Protein AF-A0A4S5BVM9-F1 (afdb_monomer_lite)

Structure (mmCIF, N/CA/C/O backbone):
data_AF-A0A4S5BVM9-F1
#
_entry.id   AF-A0A4S5BVM9-F1
#
loop_
_atom_site.group_PDB
_atom_site.id
_atom_site.type_symbol
_atom_site.label_atom_id
_atom_site.label_alt_id
_atom_site.label_comp_id
_atom_site.label_asym_id
_atom_site.label_entity_id
_atom_site.label_seq_id
_atom_site.pdbx_PDB_ins_code
_atom_site.Cartn_x
_atom_site.Cartn_y
_atom_site.Cartn_z
_atom_site.occupancy
_atom_site.B_iso_or_equiv
_atom_site.auth_seq_id
_atom_site.auth_comp_id
_atom_site.auth_asym_id
_atom_site.auth_atom_id
_atom_site.pdbx_PDB_model_num
ATOM 1 N N . MET A 1 1 ? 2.952 -71.679 -43.994 1.00 48.25 1 MET A N 1
ATOM 2 C CA . MET A 1 1 ? 2.937 -70.225 -44.298 1.00 48.25 1 MET A CA 1
ATOM 3 C C . MET A 1 1 ? 1.571 -69.528 -44.163 1.00 48.25 1 MET A C 1
ATOM 5 O O . MET A 1 1 ? 1.541 -68.317 -44.299 1.00 48.25 1 MET A O 1
ATOM 9 N N . GLN A 1 2 ? 0.458 -70.205 -43.828 1.00 51.56 2 GLN A N 1
ATOM 10 C CA . GLN A 1 2 ? -0.860 -69.545 -43.670 1.00 51.56 2 GLN A CA 1
ATOM 11 C C . GLN A 1 2 ? -1.211 -69.101 -42.231 1.00 51.56 2 GLN A C 1
ATOM 13 O O . GLN A 1 2 ? -2.134 -68.312 -42.044 1.00 51.56 2 GLN A O 1
ATOM 18 N N . ALA A 1 3 ? -0.473 -69.549 -41.209 1.00 51.53 3 ALA A N 1
ATOM 19 C CA . ALA A 1 3 ? -0.734 -69.174 -39.813 1.00 51.53 3 ALA A CA 1
ATOM 20 C C . ALA A 1 3 ? -0.214 -67.769 -39.443 1.00 51.53 3 ALA A C 1
ATOM 22 O O . ALA A 1 3 ? -0.792 -67.108 -38.584 1.00 51.53 3 ALA A O 1
ATOM 23 N N . LEU A 1 4 ? 0.827 -67.277 -40.127 1.00 47.50 4 LEU A N 1
ATOM 24 C CA . LEU A 1 4 ? 1.456 -65.991 -39.805 1.00 47.50 4 LEU A CA 1
ATOM 25 C C . LEU A 1 4 ? 0.629 -64.777 -40.277 1.00 47.50 4 LEU A C 1
ATOM 27 O O . LEU A 1 4 ? 0.761 -63.691 -39.723 1.00 47.50 4 LEU A O 1
ATOM 31 N N . LEU A 1 5 ? -0.269 -64.959 -41.255 1.00 46.78 5 LEU A N 1
ATOM 32 C CA . LEU A 1 5 ? -1.078 -63.865 -41.809 1.00 46.78 5 LEU A CA 1
ATOM 33 C C . LEU A 1 5 ? -2.332 -63.540 -40.975 1.00 46.78 5 LEU A C 1
ATOM 35 O O . LEU A 1 5 ? -2.892 -62.456 -41.104 1.00 46.78 5 LEU A O 1
ATOM 39 N N . ARG A 1 6 ? -2.782 -64.449 -40.095 1.00 53.75 6 ARG A N 1
ATOM 40 C CA . ARG A 1 6 ? -3.986 -64.226 -39.266 1.00 53.75 6 ARG A CA 1
ATOM 41 C C . ARG A 1 6 ? -3.724 -63.381 -38.017 1.00 53.75 6 ARG A C 1
ATOM 43 O O . ARG A 1 6 ? -4.668 -62.831 -37.458 1.00 53.75 6 ARG A O 1
ATOM 50 N N . ILE A 1 7 ? -2.466 -63.245 -37.598 1.00 53.47 7 ILE A N 1
ATOM 51 C CA . ILE A 1 7 ? -2.096 -62.473 -36.401 1.00 53.47 7 ILE A CA 1
ATOM 52 C C . ILE A 1 7 ? -2.051 -60.965 -36.705 1.00 53.47 7 ILE A C 1
ATOM 54 O O . ILE A 1 7 ? -2.408 -60.160 -35.849 1.00 53.47 7 ILE A O 1
ATOM 58 N N . PHE A 1 8 ? -1.748 -60.567 -37.946 1.00 48.00 8 PHE A N 1
ATOM 59 C CA . PHE A 1 8 ? -1.664 -59.150 -38.322 1.00 48.00 8 PHE A CA 1
ATOM 60 C C . PHE A 1 8 ? -3.019 -58.435 -38.447 1.00 48.00 8 PHE A C 1
ATOM 62 O O . PHE A 1 8 ? -3.067 -57.209 -38.399 1.00 48.00 8 PHE A O 1
ATOM 69 N N . HIS A 1 9 ? -4.135 -59.166 -38.542 1.00 46.12 9 HIS A N 1
ATOM 70 C CA . HIS A 1 9 ? -5.455 -58.547 -38.708 1.00 46.12 9 HIS A CA 1
ATOM 71 C C . HIS A 1 9 ? -6.170 -58.188 -37.394 1.00 46.12 9 HIS A C 1
ATOM 73 O O . HIS A 1 9 ? -7.198 -57.516 -37.433 1.00 46.12 9 HIS A O 1
ATOM 79 N N . ARG A 1 10 ? -5.648 -58.605 -36.229 1.00 52.47 10 ARG A N 1
ATOM 80 C CA . ARG A 1 10 ? -6.301 -58.384 -34.920 1.00 52.47 10 ARG A CA 1
ATOM 81 C C . ARG A 1 10 ? -5.772 -57.197 -34.111 1.00 52.47 10 ARG A C 1
ATOM 83 O O . ARG A 1 10 ? -6.296 -56.950 -33.031 1.00 52.47 10 ARG A O 1
ATOM 90 N N . ALA A 1 11 ? -4.780 -56.457 -34.602 1.00 50.59 11 ALA A N 1
ATOM 91 C CA . ALA A 1 11 ? -4.063 -55.471 -33.788 1.00 50.59 11 ALA A CA 1
ATOM 92 C C . ALA A 1 11 ? -4.007 -54.058 -34.392 1.00 50.59 11 ALA A C 1
ATOM 94 O O . ALA A 1 11 ? -3.062 -53.319 -34.133 1.00 50.59 11 ALA A O 1
ATOM 95 N N . LEU A 1 12 ? -5.010 -53.652 -35.175 1.00 50.66 12 LEU A N 1
ATOM 96 C CA . LEU A 1 12 ? -5.185 -52.243 -35.534 1.00 50.66 12 LEU A CA 1
ATOM 97 C C . LEU A 1 12 ? -6.311 -51.654 -34.676 1.00 50.66 12 LEU A C 1
ATOM 99 O O . LEU A 1 12 ? -7.480 -51.755 -35.053 1.00 50.66 12 LEU A O 1
ATOM 103 N N . PRO A 1 13 ? -6.003 -51.083 -33.494 1.00 59.97 13 PRO A N 1
ATOM 104 C CA . PRO A 1 13 ? -6.993 -50.330 -32.741 1.00 59.97 13 PRO A CA 1
ATOM 105 C C . PRO A 1 13 ? -7.533 -49.194 -33.615 1.00 59.97 13 PRO A C 1
ATOM 107 O O . PRO A 1 13 ? -6.777 -48.502 -34.295 1.00 59.97 13 PRO A O 1
ATOM 110 N N . ASN A 1 14 ? -8.857 -49.029 -33.595 1.00 56.28 14 ASN A N 1
ATOM 111 C CA . ASN A 1 14 ? -9.607 -48.021 -34.340 1.00 56.28 14 ASN A CA 1
ATOM 112 C C . ASN A 1 14 ? -8.933 -46.638 -34.255 1.00 56.28 14 ASN A C 1
ATOM 114 O O . ASN A 1 14 ? -9.068 -45.926 -33.254 1.00 56.28 14 ASN A O 1
ATOM 118 N N . LEU A 1 15 ? -8.239 -46.248 -35.330 1.00 54.50 15 LEU A N 1
ATOM 119 C CA . LEU A 1 15 ? -7.544 -44.962 -35.491 1.00 54.50 15 LEU A CA 1
ATOM 120 C C . LEU A 1 15 ? -8.474 -43.757 -35.240 1.00 54.50 15 LEU A C 1
ATOM 122 O O . LEU A 1 15 ? -8.011 -42.680 -34.865 1.00 54.50 15 LEU A O 1
ATOM 126 N N . SER A 1 16 ? -9.789 -43.951 -35.378 1.00 59.31 16 SER A N 1
ATOM 127 C CA . SER A 1 16 ? -10.828 -42.970 -35.053 1.00 59.31 16 SER A CA 1
ATOM 128 C C . SER A 1 16 ? -10.875 -42.613 -33.563 1.00 59.31 16 SER A C 1
ATOM 130 O O . SER A 1 16 ? -11.038 -41.447 -33.218 1.00 59.31 16 SER A O 1
ATOM 132 N N . THR A 1 17 ? -10.658 -43.577 -32.665 1.00 59.97 17 THR A N 1
ATOM 133 C CA . THR A 1 17 ? -10.740 -43.350 -31.209 1.00 59.97 17 THR A CA 1
ATOM 134 C C . THR A 1 17 ? -9.508 -42.643 -30.643 1.00 59.97 17 THR A C 1
ATOM 136 O O . THR A 1 17 ? -9.615 -41.891 -29.672 1.00 59.97 17 THR A O 1
ATOM 139 N N . LEU A 1 18 ? -8.343 -42.821 -31.278 1.00 58.09 18 LEU A N 1
ATOM 140 C CA . LEU A 1 18 ? -7.100 -42.161 -30.877 1.00 58.09 18 LEU A CA 1
ATOM 141 C C . LEU A 1 18 ? -7.134 -40.660 -31.207 1.00 58.09 18 LEU A C 1
ATOM 143 O O . LEU A 1 18 ? -6.771 -39.834 -30.370 1.00 58.09 18 LEU A O 1
ATOM 147 N N . ARG A 1 19 ? -7.646 -40.296 -32.393 1.00 73.12 19 ARG A N 1
ATOM 148 C CA . ARG A 1 19 ? -7.764 -38.893 -32.831 1.00 73.12 19 ARG A CA 1
ATOM 149 C C . ARG A 1 19 ? -8.694 -38.076 -31.930 1.00 73.12 19 ARG A C 1
ATOM 151 O O . ARG A 1 19 ? -8.359 -36.946 -31.591 1.00 73.12 19 ARG A O 1
ATOM 158 N N . VAL A 1 20 ? -9.802 -38.665 -31.474 1.00 75.38 20 VAL A N 1
ATOM 159 C CA . VAL A 1 20 ? -10.771 -37.995 -30.585 1.00 75.38 20 VAL A CA 1
ATOM 160 C C . VAL A 1 20 ? -10.174 -37.712 -29.203 1.00 75.38 20 VAL A C 1
ATOM 162 O O . VAL A 1 20 ? -10.357 -36.624 -28.663 1.00 75.38 20 VAL A O 1
ATOM 165 N N . ARG A 1 21 ? -9.402 -38.650 -28.638 1.00 75.88 21 ARG A N 1
ATOM 166 C CA . ARG A 1 21 ? -8.771 -38.468 -27.317 1.00 75.88 21 ARG A CA 1
ATOM 167 C C . ARG A 1 21 ? -7.683 -37.392 -27.325 1.00 75.88 21 ARG A C 1
ATOM 169 O O . ARG A 1 21 ? -7.590 -36.627 -26.369 1.00 75.88 21 ARG A O 1
ATOM 176 N N . TYR A 1 22 ? -6.883 -37.318 -28.389 1.00 78.19 22 TYR A N 1
ATOM 177 C CA . TYR A 1 22 ? -5.871 -36.267 -28.535 1.00 78.19 22 TYR A CA 1
ATOM 178 C C . TYR A 1 22 ? -6.495 -34.901 -28.818 1.00 78.19 22 TYR A C 1
ATOM 180 O O . TYR A 1 22 ? -6.097 -33.932 -28.179 1.00 78.19 22 TYR A O 1
ATOM 188 N N . ALA A 1 23 ? -7.508 -34.829 -29.690 1.00 78.81 23 ALA A N 1
ATOM 189 C CA . ALA A 1 23 ? -8.224 -33.585 -29.969 1.00 78.81 23 ALA A CA 1
ATOM 190 C C . ALA A 1 23 ? -8.887 -33.009 -28.708 1.00 78.81 23 ALA A C 1
ATOM 192 O O . ALA A 1 23 ? -8.766 -31.818 -28.453 1.00 78.81 23 ALA A O 1
ATOM 193 N N . LEU A 1 24 ? -9.505 -33.852 -27.872 1.00 83.06 24 LEU A N 1
ATOM 194 C CA . LEU A 1 24 ? -10.119 -33.414 -26.616 1.00 83.06 24 LEU A CA 1
ATOM 195 C C . LEU A 1 24 ? -9.086 -32.902 -25.597 1.00 83.06 24 LEU A C 1
ATOM 197 O O . LEU A 1 24 ? -9.333 -31.908 -24.922 1.00 83.06 24 LEU A O 1
ATOM 201 N N . ARG A 1 25 ? -7.917 -33.550 -25.493 1.00 83.56 25 ARG A N 1
ATOM 202 C CA . ARG A 1 25 ? -6.830 -33.094 -24.607 1.00 83.56 25 ARG A CA 1
ATOM 203 C C . ARG A 1 25 ? -6.211 -31.779 -25.079 1.00 83.56 25 ARG A C 1
ATOM 205 O O . ARG A 1 25 ? -5.947 -30.918 -24.249 1.00 83.56 25 ARG A O 1
ATOM 212 N N . LEU A 1 26 ? -6.014 -31.615 -26.388 1.00 84.25 26 LEU A N 1
ATOM 213 C CA . LEU A 1 26 ? -5.534 -30.361 -26.979 1.00 84.25 26 LEU A CA 1
ATOM 214 C C . LEU A 1 26 ? -6.559 -29.237 -26.802 1.00 84.25 26 LEU A C 1
ATOM 216 O O . LEU A 1 26 ? -6.182 -28.133 -26.432 1.00 84.25 26 LEU A O 1
ATOM 220 N N . LEU A 1 27 ? -7.848 -29.536 -26.983 1.00 84.62 27 LEU A N 1
ATOM 221 C CA . LEU A 1 27 ? -8.936 -28.593 -26.735 1.00 84.62 27 LEU A CA 1
ATOM 222 C C . LEU A 1 27 ? -8.970 -28.148 -25.265 1.00 84.62 27 LEU A C 1
ATOM 224 O O . LEU A 1 27 ? -9.056 -26.955 -25.008 1.00 84.62 27 LEU A O 1
ATOM 228 N N . LEU A 1 28 ? -8.844 -29.075 -24.308 1.00 82.25 28 LEU A N 1
ATOM 229 C CA . LEU A 1 28 ? -8.778 -28.753 -22.874 1.00 82.25 28 LEU A CA 1
ATOM 230 C C . LEU A 1 28 ? -7.532 -27.933 -22.510 1.00 82.25 28 LEU A C 1
ATOM 232 O O . LEU A 1 28 ? -7.633 -26.998 -21.722 1.00 82.25 28 LEU A O 1
ATOM 236 N N . LEU A 1 29 ? -6.374 -28.243 -23.102 1.00 82.75 29 LEU A N 1
ATOM 237 C CA . LEU A 1 29 ? -5.143 -27.477 -22.888 1.00 82.75 29 LEU A CA 1
ATOM 238 C C . LEU A 1 29 ? -5.285 -26.042 -23.420 1.00 82.75 29 LEU A C 1
ATOM 240 O O . LEU A 1 29 ? -4.924 -25.095 -22.728 1.00 82.75 29 LEU A O 1
ATOM 244 N N . VAL A 1 30 ? -5.850 -25.879 -24.621 1.00 82.81 30 VAL A N 1
ATOM 245 C CA . VAL A 1 30 ? -6.079 -24.564 -25.241 1.00 82.81 30 VAL A CA 1
ATOM 246 C C . VAL A 1 30 ? -7.136 -23.762 -24.481 1.00 82.81 30 VAL A C 1
ATOM 248 O O . VAL A 1 30 ? -6.978 -22.556 -24.308 1.00 82.81 30 VAL A O 1
ATOM 251 N N . LEU A 1 31 ? -8.172 -24.425 -23.962 1.00 80.31 31 LEU A N 1
ATOM 252 C CA . LEU A 1 31 ? -9.226 -23.787 -23.173 1.00 80.31 31 LEU A CA 1
ATOM 253 C C . LEU A 1 31 ? -8.730 -23.284 -21.804 1.00 80.31 31 LEU A C 1
ATOM 255 O O . LEU A 1 31 ? -9.307 -22.343 -21.270 1.00 80.31 31 LEU A O 1
ATOM 259 N N . CYS A 1 32 ? -7.655 -23.859 -21.254 1.00 70.44 32 CYS A N 1
ATOM 260 C CA . CYS A 1 32 ? -7.051 -23.395 -19.998 1.00 70.44 32 CYS A CA 1
ATOM 261 C C . CYS A 1 32 ? -6.057 -22.229 -20.158 1.00 70.44 32 CYS A C 1
ATOM 263 O O . CYS A 1 32 ? -5.711 -21.604 -19.158 1.00 70.44 32 CYS A O 1
ATOM 2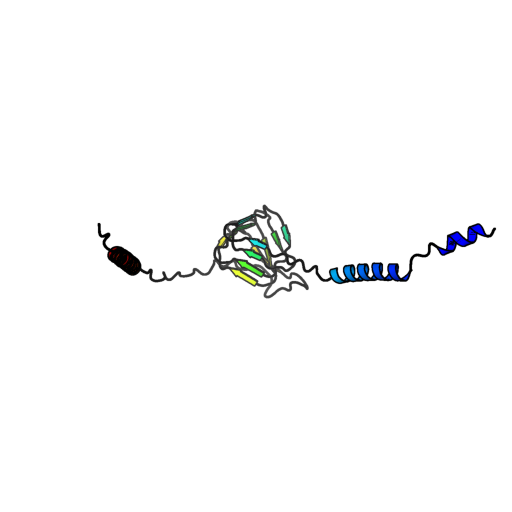65 N N . LEU A 1 33 ? -5.594 -21.906 -21.373 1.00 68.69 33 LEU A N 1
ATOM 266 C CA . LEU A 1 33 ? -4.574 -20.866 -21.586 1.00 68.69 33 LEU A CA 1
ATOM 267 C C . LEU A 1 33 ? -4.999 -19.409 -21.271 1.00 68.69 33 LEU A C 1
ATOM 269 O O . LEU A 1 33 ? -4.106 -18.637 -20.925 1.00 68.69 33 LEU A O 1
ATOM 273 N N . PRO A 1 34 ? -6.277 -18.975 -21.334 1.00 56.44 34 PRO A N 1
ATOM 274 C CA . PRO A 1 34 ? -6.619 -17.569 -21.090 1.00 56.44 34 PRO A CA 1
ATOM 275 C C . PRO A 1 34 ? -6.951 -17.209 -19.626 1.00 56.44 34 PRO A C 1
ATOM 277 O O . PRO A 1 34 ? -7.349 -16.077 -19.369 1.00 56.44 34 PRO A O 1
ATOM 280 N N . LEU A 1 35 ? -6.804 -18.114 -18.649 1.00 52.81 35 LEU A N 1
ATOM 281 C CA . LEU A 1 35 ? -7.240 -17.860 -17.260 1.00 52.81 35 LEU A CA 1
ATOM 282 C C . LEU A 1 35 ? -6.179 -17.230 -16.341 1.00 52.81 35 LEU A C 1
ATOM 284 O O . LEU A 1 35 ? -6.480 -16.923 -15.190 1.00 52.81 35 LEU A O 1
ATOM 288 N N . SER A 1 36 ? -4.960 -16.979 -16.818 1.00 50.41 36 SER A N 1
ATOM 289 C CA . SER A 1 36 ? -3.862 -16.466 -15.981 1.00 50.41 36 SER A CA 1
ATOM 290 C C . SER A 1 36 ? -3.910 -14.950 -15.768 1.00 50.41 36 SER A C 1
ATOM 292 O O . SER A 1 36 ? -2.892 -14.269 -15.859 1.00 50.41 36 SER A O 1
ATOM 294 N N . SER A 1 37 ? -5.086 -14.404 -15.463 1.00 54.16 37 SER A N 1
ATOM 295 C CA . SER A 1 37 ? -5.136 -13.120 -14.768 1.00 54.16 37 SER A CA 1
ATOM 296 C C . SER A 1 37 ? -4.896 -13.424 -13.290 1.00 54.16 37 SER A C 1
ATOM 298 O O . SER A 1 37 ? -5.835 -13.715 -12.553 1.00 54.16 37 SER A O 1
ATOM 300 N N . ALA A 1 38 ? -3.640 -13.439 -12.850 1.00 53.62 38 ALA A N 1
ATOM 301 C CA . ALA A 1 38 ? -3.335 -13.509 -11.426 1.00 53.62 38 ALA A CA 1
ATOM 302 C C . ALA A 1 38 ? -3.614 -12.126 -10.824 1.00 53.62 38 ALA A C 1
ATOM 304 O O . ALA A 1 38 ? -2.798 -11.216 -10.924 1.00 53.62 38 ALA A O 1
ATOM 305 N N . TRP A 1 39 ? -4.808 -11.941 -10.262 1.00 53.19 39 TRP A N 1
ATOM 306 C CA . TRP A 1 39 ? -5.148 -10.723 -9.534 1.00 53.19 39 TRP A CA 1
ATOM 307 C C . TRP A 1 39 ? -4.533 -10.863 -8.141 1.00 53.19 39 TRP A C 1
ATOM 309 O O . TRP A 1 39 ? -5.114 -11.491 -7.259 1.00 53.19 39 TRP A O 1
ATOM 319 N N . ALA A 1 40 ? -3.317 -10.349 -7.963 1.00 59.84 40 ALA A N 1
ATOM 320 C CA . ALA A 1 40 ? -2.692 -10.262 -6.650 1.00 59.84 40 ALA A CA 1
ATOM 321 C C . ALA A 1 40 ? -3.274 -9.049 -5.915 1.00 59.84 40 ALA A C 1
ATOM 323 O O . ALA A 1 40 ? -2.866 -7.913 -6.142 1.00 59.84 40 ALA A O 1
ATOM 324 N N . PHE A 1 41 ? -4.275 -9.295 -5.074 1.00 72.19 41 PHE A N 1
ATOM 325 C CA . PHE A 1 41 ? -4.828 -8.296 -4.168 1.00 72.19 41 PHE A CA 1
ATOM 326 C C . PHE A 1 41 ? -4.284 -8.560 -2.768 1.00 72.19 41 PHE A C 1
ATOM 328 O O . PHE A 1 41 ? -4.535 -9.622 -2.196 1.00 72.19 41 PHE A O 1
ATOM 335 N N . ILE A 1 42 ? -3.525 -7.609 -2.227 1.00 74.12 42 ILE A N 1
ATOM 336 C CA . ILE A 1 42 ? -3.117 -7.638 -0.823 1.00 74.12 42 ILE A CA 1
ATOM 337 C C . ILE A 1 42 ? -4.129 -6.790 -0.058 1.00 74.12 42 ILE A C 1
ATOM 339 O O . ILE A 1 42 ? -4.162 -5.569 -0.203 1.00 74.12 42 ILE A O 1
ATOM 343 N N . SER A 1 43 ? -4.953 -7.464 0.742 1.00 79.19 43 SER A N 1
ATOM 344 C CA . SER A 1 43 ? -5.747 -6.848 1.802 1.00 79.19 43 SER A CA 1
ATOM 345 C C . SER A 1 43 ? -5.275 -7.423 3.126 1.00 79.19 43 SER A C 1
ATOM 347 O O . SER A 1 43 ? -5.170 -8.638 3.295 1.00 79.19 43 SER A O 1
ATOM 349 N N . SER A 1 44 ? -4.937 -6.517 4.035 1.00 75.50 44 SER A N 1
ATOM 350 C CA . SER A 1 44 ? -4.700 -6.792 5.448 1.00 75.50 44 SER A CA 1
ATOM 351 C C . SER A 1 44 ? -6.022 -6.509 6.157 1.00 75.50 44 SER A C 1
ATOM 353 O O . SER A 1 44 ? -6.374 -5.333 6.237 1.00 75.50 44 SER A O 1
ATOM 355 N N . PRO A 1 45 ? -6.793 -7.524 6.603 1.00 78.75 45 PRO A N 1
ATOM 356 C CA . PRO A 1 45 ? -8.050 -7.294 7.307 1.00 78.75 45 PRO A CA 1
ATOM 357 C C . PRO A 1 45 ? -7.840 -6.517 8.615 1.00 78.75 45 PRO A C 1
ATOM 359 O O . PRO A 1 45 ? -6.745 -6.573 9.195 1.00 78.75 45 PRO A O 1
ATOM 362 N N . PRO A 1 46 ? -8.890 -5.874 9.154 1.00 80.50 46 PRO A N 1
ATOM 363 C CA . PRO A 1 46 ? -8.822 -5.215 10.452 1.00 80.50 46 PRO A CA 1
ATOM 364 C C . PRO A 1 46 ? -8.291 -6.153 11.545 1.00 80.50 46 PRO A C 1
ATOM 366 O O . PRO A 1 46 ? -8.760 -7.282 11.699 1.00 80.50 46 PRO A O 1
ATOM 369 N N . GLY A 1 47 ? -7.301 -5.683 12.305 1.00 80.69 47 GLY A N 1
ATOM 370 C CA . GLY A 1 47 ? -6.647 -6.456 13.367 1.00 80.69 47 GLY A CA 1
ATOM 371 C C . GLY A 1 47 ? -5.521 -7.389 12.906 1.00 80.69 47 GLY A C 1
ATOM 372 O O . GLY A 1 47 ? -4.918 -8.050 13.750 1.00 80.69 47 GLY A O 1
ATOM 373 N N . SER A 1 48 ? -5.208 -7.443 11.609 1.00 88.50 48 SER A N 1
ATOM 374 C CA . SER A 1 48 ? -4.012 -8.130 11.106 1.00 88.50 48 SER A CA 1
ATOM 375 C C . SER A 1 48 ? -2.829 -7.171 10.938 1.00 88.50 48 SER A C 1
ATOM 377 O O . SER A 1 48 ? -3.013 -5.958 10.816 1.00 88.50 48 SER A O 1
ATOM 379 N N . SER A 1 49 ? -1.610 -7.715 10.956 1.00 91.00 49 SER A N 1
ATOM 380 C CA . SER A 1 49 ? -0.381 -6.973 10.680 1.00 91.00 49 SER A CA 1
ATOM 381 C C . SER A 1 49 ? 0.436 -7.660 9.588 1.00 91.00 49 SER A C 1
ATOM 383 O O . SER A 1 49 ? 0.569 -8.885 9.565 1.00 91.00 49 SER A O 1
ATOM 385 N N . PHE A 1 50 ? 0.983 -6.859 8.678 1.00 91.62 50 PHE A N 1
ATOM 386 C CA . PHE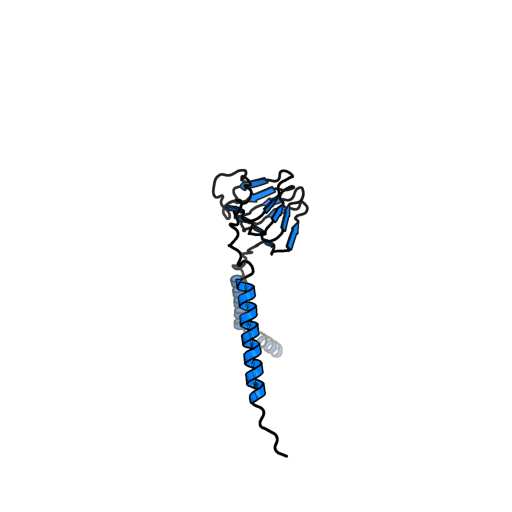 A 1 50 ? 1.910 -7.298 7.642 1.00 91.62 50 PHE A CA 1
ATOM 387 C C . PHE A 1 50 ? 3.168 -6.436 7.712 1.00 91.62 50 PHE A C 1
ATOM 389 O O . PHE A 1 50 ? 3.075 -5.213 7.671 1.00 91.62 50 PHE A O 1
ATOM 396 N N . ASP A 1 51 ? 4.331 -7.068 7.827 1.00 93.19 51 ASP A N 1
ATOM 397 C CA . ASP A 1 51 ? 5.626 -6.393 7.906 1.00 93.19 51 ASP A CA 1
ATOM 398 C C . ASP A 1 51 ? 6.529 -6.921 6.791 1.00 93.19 51 ASP A C 1
ATOM 400 O O . ASP A 1 51 ? 6.713 -8.134 6.655 1.00 93.19 51 ASP A O 1
ATOM 404 N N . LEU A 1 52 ? 7.073 -6.014 5.978 1.00 91.00 52 LEU A N 1
ATOM 405 C CA . LEU A 1 52 ? 8.011 -6.378 4.918 1.00 91.00 52 LEU A CA 1
ATOM 406 C C . LEU A 1 52 ? 9.429 -6.627 5.444 1.00 91.00 52 LEU A C 1
ATOM 408 O O . LEU A 1 52 ? 10.225 -7.211 4.713 1.00 91.00 52 LEU A O 1
ATOM 412 N N . ALA A 1 53 ? 9.769 -6.190 6.661 1.00 90.19 53 ALA A N 1
ATOM 413 C CA . ALA A 1 53 ? 11.081 -6.366 7.291 1.00 90.19 53 ALA A CA 1
ATOM 414 C C . ALA A 1 53 ? 12.275 -5.992 6.380 1.00 90.19 53 ALA A C 1
ATOM 416 O O . ALA A 1 53 ? 13.319 -6.644 6.404 1.00 90.19 53 ALA A O 1
ATOM 417 N N . GLY A 1 54 ? 12.111 -4.961 5.541 1.00 90.62 54 GLY A N 1
ATOM 418 C CA . GLY A 1 54 ? 13.121 -4.532 4.563 1.00 90.62 54 GLY A CA 1
ATOM 419 C C . GLY A 1 54 ? 13.051 -5.216 3.189 1.00 90.62 54 GLY A C 1
ATOM 420 O O . GLY A 1 54 ? 13.895 -4.974 2.331 1.00 90.62 54 GLY A O 1
ATOM 421 N N . GLY A 1 55 ? 12.066 -6.085 2.962 1.00 95.00 55 GLY A N 1
ATOM 422 C CA . GLY A 1 55 ? 11.840 -6.772 1.693 1.00 95.00 55 GLY A CA 1
ATOM 423 C C . GLY A 1 55 ? 11.256 -5.880 0.594 1.00 95.00 55 GLY A C 1
ATOM 424 O O . GLY A 1 55 ? 10.780 -4.770 0.836 1.00 95.00 55 GLY A O 1
ATOM 425 N N . THR A 1 56 ? 11.263 -6.396 -0.637 1.00 95.94 56 THR A N 1
ATOM 426 C CA . THR A 1 56 ? 10.657 -5.739 -1.802 1.00 95.94 56 THR A CA 1
ATOM 427 C C . THR A 1 56 ? 9.474 -6.544 -2.326 1.00 95.94 56 THR A C 1
ATOM 429 O O . THR A 1 56 ? 9.573 -7.762 -2.479 1.00 95.94 56 THR A O 1
ATOM 432 N N . VAL A 1 57 ? 8.371 -5.862 -2.627 1.00 95.81 57 VAL A N 1
ATOM 433 C CA . VAL A 1 57 ? 7.177 -6.445 -3.251 1.00 95.81 57 VAL A CA 1
ATOM 434 C C . VAL A 1 57 ? 6.830 -5.648 -4.502 1.00 95.81 57 VAL A C 1
ATOM 436 O O . VAL A 1 57 ? 6.704 -4.429 -4.443 1.00 95.81 57 VAL A O 1
ATOM 439 N N . ASP A 1 58 ? 6.646 -6.336 -5.626 1.00 94.88 58 ASP A N 1
ATOM 440 C CA . ASP A 1 58 ? 6.121 -5.745 -6.857 1.00 94.88 58 ASP A CA 1
ATOM 441 C C . ASP A 1 58 ? 4.666 -6.179 -7.056 1.00 94.88 58 ASP A C 1
ATOM 443 O O . ASP A 1 58 ? 4.357 -7.373 -7.098 1.00 94.88 58 ASP A O 1
ATOM 447 N N . MET A 1 59 ? 3.777 -5.196 -7.157 1.00 93.88 59 MET A N 1
ATOM 448 C CA . MET A 1 59 ? 2.336 -5.378 -7.300 1.00 93.88 59 MET A CA 1
ATOM 449 C C . MET A 1 59 ? 1.896 -5.446 -8.770 1.00 93.88 59 MET A C 1
ATOM 451 O O . MET A 1 59 ? 0.726 -5.697 -9.034 1.00 93.88 59 MET A O 1
ATOM 455 N N . MET A 1 60 ? 2.797 -5.263 -9.746 1.00 93.56 60 MET A N 1
ATOM 456 C CA . MET A 1 60 ? 2.527 -5.493 -11.179 1.00 93.56 60 MET A CA 1
ATOM 457 C C . MET A 1 60 ? 1.255 -4.800 -11.717 1.00 93.56 60 MET A C 1
ATOM 459 O O . MET A 1 60 ? 0.562 -5.314 -12.596 1.00 93.56 60 MET A O 1
ATOM 463 N N . GLY A 1 61 ? 0.931 -3.621 -11.189 1.00 93.44 61 GLY A N 1
ATOM 464 C CA . GLY A 1 61 ? -0.246 -2.834 -11.550 1.00 93.44 61 GLY A CA 1
ATOM 465 C C . GLY A 1 61 ? -1.521 -3.180 -10.780 1.00 93.44 61 GLY A C 1
ATOM 466 O O . GLY A 1 61 ? -2.614 -2.868 -11.262 1.00 93.44 61 GLY A O 1
ATOM 467 N N . THR A 1 62 ? -1.420 -3.818 -9.612 1.00 93.75 62 THR A N 1
ATOM 468 C CA . THR A 1 62 ? -2.572 -4.075 -8.734 1.00 93.75 62 THR A CA 1
ATOM 469 C C . THR A 1 62 ? -2.736 -3.017 -7.645 1.00 93.75 62 THR A C 1
ATOM 471 O O . THR A 1 62 ? -1.872 -2.167 -7.417 1.00 93.75 62 THR A O 1
ATOM 474 N N . ASP A 1 63 ? -3.905 -3.025 -7.006 1.00 94.94 63 ASP A N 1
ATOM 475 C CA . ASP A 1 63 ? -4.239 -2.086 -5.938 1.00 94.94 63 ASP A CA 1
ATOM 476 C C . ASP A 1 63 ? -3.775 -2.624 -4.578 1.00 94.94 63 ASP A C 1
ATOM 478 O O . ASP A 1 63 ? -3.926 -3.813 -4.285 1.00 94.94 63 ASP A O 1
ATOM 482 N N . LEU A 1 64 ? -3.248 -1.729 -3.740 1.00 95.69 64 LEU A N 1
ATOM 483 C CA . LEU A 1 64 ? -2.899 -2.003 -2.350 1.00 95.69 64 LEU A CA 1
ATOM 484 C C . LEU A 1 64 ? -3.941 -1.360 -1.432 1.00 95.69 64 LEU A C 1
ATOM 486 O O . LEU A 1 64 ? -4.104 -0.137 -1.441 1.00 95.69 64 LEU A O 1
ATOM 490 N N . VAL A 1 65 ? -4.624 -2.185 -0.633 1.00 95.81 65 VAL A N 1
ATOM 491 C CA . VAL A 1 65 ? -5.628 -1.733 0.339 1.00 95.81 65 VAL A CA 1
ATOM 492 C C . VAL A 1 65 ? -5.190 -2.112 1.750 1.00 95.81 65 VAL A C 1
ATOM 494 O O . VAL A 1 65 ? -5.018 -3.288 2.073 1.00 95.81 65 VAL A O 1
ATOM 497 N N . VAL A 1 66 ? -5.022 -1.101 2.600 1.00 95.50 66 VAL A N 1
ATOM 498 C CA . VAL A 1 66 ? -4.589 -1.254 3.993 1.00 95.50 66 VAL A CA 1
ATOM 499 C C . VAL A 1 66 ? -5.792 -1.054 4.913 1.00 95.50 66 VAL A C 1
ATOM 501 O O . VAL A 1 66 ? -6.236 0.079 5.093 1.00 95.50 66 VAL A O 1
ATOM 504 N N . GLU A 1 67 ? -6.330 -2.140 5.479 1.00 93.94 67 GLU A N 1
ATOM 505 C CA . GLU A 1 67 ? -7.428 -2.099 6.470 1.00 93.94 67 GLU A CA 1
ATOM 506 C C . GLU A 1 67 ? -6.964 -2.466 7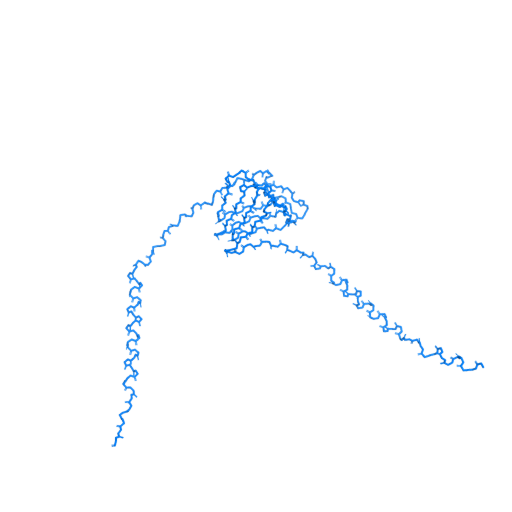.892 1.00 93.94 67 GLU A C 1
ATOM 508 O O . GLU A 1 67 ? -7.600 -2.077 8.869 1.00 93.94 67 GLU A O 1
ATOM 513 N N . GLY A 1 68 ? -5.859 -3.205 8.016 1.00 93.19 68 GLY A N 1
ATOM 514 C CA . GLY A 1 68 ? -5.133 -3.480 9.255 1.00 93.19 68 GLY A CA 1
ATOM 515 C C . GLY A 1 68 ? -3.850 -2.657 9.349 1.00 93.19 68 GLY A C 1
ATOM 516 O O . GLY A 1 68 ? -3.819 -1.497 8.947 1.00 93.19 68 GLY A O 1
ATOM 517 N N . VAL A 1 69 ? -2.777 -3.263 9.856 1.00 95.00 69 VAL A N 1
ATOM 518 C CA . VAL A 1 69 ? -1.461 -2.620 9.968 1.00 95.00 69 VAL A CA 1
ATOM 519 C C . VAL A 1 69 ? -0.545 -3.108 8.846 1.00 95.00 69 VAL A C 1
ATOM 521 O O . VAL A 1 69 ? -0.369 -4.314 8.664 1.00 95.00 69 VAL A O 1
ATOM 524 N N . LEU A 1 70 ? 0.057 -2.181 8.106 1.00 95.81 70 LEU A N 1
ATOM 525 C CA . LEU A 1 70 ? 1.122 -2.450 7.142 1.00 95.81 70 LEU A CA 1
ATOM 526 C C . LEU A 1 70 ? 2.380 -1.684 7.557 1.00 95.81 70 LEU A C 1
ATOM 528 O O . LEU A 1 70 ? 2.354 -0.458 7.612 1.00 95.81 70 LEU A O 1
ATOM 532 N N . VAL A 1 71 ? 3.470 -2.403 7.825 1.00 95.62 71 VAL A N 1
ATOM 533 C CA . VAL A 1 71 ? 4.766 -1.834 8.216 1.00 95.62 71 VAL A CA 1
ATOM 534 C C . VAL A 1 71 ? 5.781 -2.046 7.097 1.00 95.62 71 VAL A C 1
ATOM 536 O O . VAL A 1 71 ? 6.071 -3.175 6.692 1.00 95.62 71 VAL A O 1
ATOM 539 N N . LEU A 1 72 ? 6.344 -0.948 6.597 1.00 94.69 72 LEU A N 1
ATOM 540 C CA . LEU A 1 72 ? 7.532 -0.960 5.756 1.00 94.69 72 LEU A CA 1
ATOM 541 C C . LEU A 1 72 ? 8.737 -0.698 6.656 1.00 94.69 72 LEU A C 1
ATOM 543 O O . LEU A 1 72 ? 9.129 0.446 6.898 1.00 94.69 72 LEU A O 1
ATOM 547 N N . GLY A 1 73 ? 9.315 -1.788 7.167 1.00 90.00 73 GLY A N 1
ATOM 548 C CA . GLY A 1 73 ? 10.572 -1.729 7.907 1.00 90.00 73 GLY A CA 1
ATOM 549 C C . GLY A 1 73 ? 11.718 -1.116 7.081 1.00 90.00 73 GLY A C 1
ATOM 550 O O . GLY A 1 73 ? 11.584 -0.952 5.867 1.00 90.00 73 GLY A O 1
ATOM 551 N N . PRO A 1 74 ? 12.864 -0.796 7.712 1.00 92.38 74 PRO A N 1
ATOM 552 C CA . PRO A 1 74 ? 14.005 -0.160 7.052 1.00 92.38 74 PRO A CA 1
ATOM 553 C C . PRO A 1 74 ? 14.436 -0.861 5.756 1.00 92.38 74 PRO A C 1
ATOM 555 O O . PRO A 1 74 ? 14.756 -2.048 5.766 1.00 92.38 74 PRO A O 1
ATOM 558 N N . GLY A 1 75 ? 14.459 -0.120 4.646 1.00 91.62 75 GLY A N 1
ATOM 559 C CA . GLY A 1 75 ? 14.778 -0.633 3.309 1.00 91.62 75 GLY A CA 1
ATOM 560 C C . GLY A 1 75 ? 13.613 -1.329 2.595 1.00 91.62 75 GLY A C 1
ATOM 561 O O . GLY A 1 75 ? 13.794 -1.828 1.486 1.00 91.62 75 GLY A O 1
ATOM 562 N N . GLY A 1 76 ? 12.426 -1.365 3.208 1.00 96.00 76 GLY A N 1
ATOM 563 C CA . GLY A 1 76 ? 11.231 -1.968 2.635 1.00 96.00 76 GLY A CA 1
ATOM 564 C C . GLY A 1 76 ? 10.746 -1.180 1.426 1.00 96.00 76 GLY A C 1
ATOM 565 O O . GLY A 1 76 ? 10.718 0.051 1.454 1.00 96.00 76 GLY A O 1
ATOM 566 N N . ARG A 1 77 ? 10.348 -1.876 0.360 1.00 96.88 77 ARG A N 1
ATOM 567 C CA . ARG A 1 77 ? 9.896 -1.217 -0.868 1.00 96.88 77 ARG A CA 1
ATOM 568 C C . ARG A 1 77 ? 8.703 -1.921 -1.491 1.00 96.88 77 ARG A C 1
ATOM 570 O O . ARG A 1 77 ? 8.737 -3.131 -1.698 1.00 96.88 77 ARG A O 1
ATOM 577 N N . ILE A 1 78 ? 7.666 -1.163 -1.831 1.00 97.31 78 ILE A N 1
ATOM 578 C CA . ILE A 1 78 ? 6.530 -1.678 -2.604 1.00 97.31 78 ILE A CA 1
ATOM 579 C C . ILE A 1 78 ? 6.446 -0.910 -3.917 1.00 97.31 78 ILE A C 1
ATOM 581 O O . ILE A 1 78 ? 6.326 0.313 -3.913 1.00 97.31 78 ILE A O 1
ATOM 585 N N . THR A 1 79 ? 6.513 -1.620 -5.038 1.00 97.25 79 THR A N 1
ATOM 586 C CA . THR A 1 79 ? 6.500 -1.033 -6.382 1.00 97.25 79 THR A CA 1
ATOM 587 C C . THR A 1 79 ? 5.336 -1.540 -7.211 1.00 97.25 79 THR A C 1
ATOM 589 O O . THR A 1 79 ? 4.634 -2.477 -6.829 1.00 97.25 79 THR A O 1
ATOM 592 N N . GLY A 1 80 ? 5.121 -0.902 -8.362 1.00 95.69 80 GLY A N 1
ATOM 593 C CA . GLY A 1 80 ? 4.113 -1.343 -9.318 1.00 95.69 80 GLY A CA 1
ATOM 594 C C . GLY A 1 80 ? 2.690 -1.227 -8.777 1.00 95.69 80 GLY A C 1
ATOM 595 O O . GLY A 1 80 ? 1.807 -1.930 -9.252 1.00 95.69 80 GLY A O 1
ATOM 596 N N . ILE A 1 81 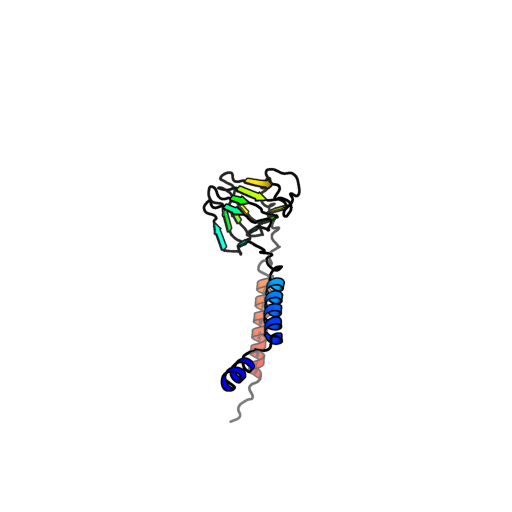? 2.437 -0.368 -7.787 1.00 97.31 81 ILE A N 1
ATOM 597 C CA . ILE A 1 81 ? 1.080 -0.166 -7.282 1.00 97.31 81 ILE A CA 1
ATOM 598 C C . ILE A 1 81 ? 0.288 0.638 -8.312 1.00 97.31 81 ILE A C 1
ATOM 600 O O . ILE A 1 81 ? 0.754 1.644 -8.851 1.00 97.31 81 ILE A O 1
ATOM 604 N N . ARG A 1 82 ? -0.948 0.231 -8.579 1.00 96.50 82 ARG A N 1
ATOM 605 C CA . ARG A 1 82 ? -1.888 1.047 -9.346 1.00 96.50 82 ARG A CA 1
ATOM 606 C C . ARG A 1 82 ? -2.516 2.107 -8.453 1.00 96.50 82 ARG A C 1
ATOM 608 O O . ARG A 1 82 ? -2.219 3.287 -8.629 1.00 96.50 82 ARG A O 1
ATOM 615 N N . ASN A 1 83 ? -3.310 1.692 -7.468 1.00 96.19 83 ASN A N 1
ATOM 616 C CA . ASN A 1 83 ? -3.882 2.576 -6.452 1.00 96.19 83 ASN A CA 1
ATOM 617 C C . ASN A 1 83 ? -3.453 2.157 -5.043 1.00 96.19 83 ASN A C 1
ATOM 619 O O . ASN A 1 83 ? -3.449 0.969 -4.724 1.00 96.19 83 ASN A O 1
ATOM 623 N N . LEU A 1 84 ? -3.150 3.141 -4.195 1.00 96.38 84 LEU A N 1
ATOM 624 C CA . LEU A 1 84 ? -2.927 2.955 -2.762 1.00 96.38 84 LEU A CA 1
ATOM 625 C C . LEU A 1 84 ? -4.115 3.525 -1.987 1.00 96.38 84 LEU A C 1
ATOM 627 O O . LEU A 1 84 ? -4.400 4.723 -2.075 1.00 96.38 84 LEU A O 1
ATOM 631 N N . ILE A 1 85 ? -4.785 2.673 -1.216 1.00 95.56 85 ILE A N 1
ATOM 632 C CA . ILE A 1 85 ? -5.931 3.046 -0.388 1.00 95.56 85 ILE A CA 1
ATOM 633 C C . ILE A 1 85 ? -5.642 2.646 1.053 1.00 95.56 85 ILE A C 1
ATOM 635 O O . ILE A 1 85 ? -5.420 1.476 1.355 1.00 95.56 85 ILE A O 1
ATOM 639 N N . ILE A 1 86 ? -5.693 3.622 1.950 1.00 95.25 86 ILE A N 1
ATOM 640 C CA . ILE A 1 86 ? -5.649 3.393 3.392 1.00 95.25 86 ILE A CA 1
ATOM 641 C C . ILE A 1 86 ? -7.076 3.543 3.892 1.00 95.25 86 ILE A C 1
ATOM 643 O O . ILE A 1 86 ? -7.633 4.643 3.858 1.00 95.25 86 ILE A O 1
ATOM 647 N N . ALA A 1 87 ? -7.686 2.422 4.264 1.00 93.31 87 ALA A N 1
ATOM 648 C CA . ALA A 1 87 ? -9.079 2.361 4.676 1.00 93.31 87 ALA A CA 1
ATOM 649 C C . ALA A 1 87 ? -9.267 2.917 6.103 1.00 93.31 87 ALA A C 1
ATOM 651 O O . ALA A 1 87 ? -8.298 3.027 6.859 1.00 93.31 87 ALA A O 1
ATOM 652 N N . PRO A 1 88 ? -10.506 3.251 6.511 1.00 91.25 88 PRO A N 1
ATOM 653 C CA . PRO A 1 88 ? -10.790 3.658 7.884 1.00 91.25 88 PRO A CA 1
ATOM 654 C C . PRO A 1 88 ? -10.351 2.591 8.894 1.00 91.25 88 PRO A C 1
ATOM 656 O O . PRO A 1 88 ? -10.725 1.427 8.771 1.00 91.25 88 PRO A O 1
ATOM 659 N N . GLY A 1 89 ? -9.571 2.993 9.900 1.00 89.69 89 GLY A N 1
ATOM 660 C CA . GLY A 1 89 ? -8.989 2.080 10.895 1.00 89.69 89 GLY A CA 1
ATOM 661 C C . GLY A 1 89 ? -7.726 1.343 10.432 1.00 89.69 89 GLY A C 1
ATOM 662 O O . GLY A 1 89 ? -7.089 0.692 11.256 1.00 89.69 89 GLY A O 1
ATOM 663 N N . GLY A 1 90 ? -7.346 1.479 9.158 1.00 93.62 90 GLY A N 1
ATOM 664 C CA . GLY A 1 90 ? -6.069 1.005 8.641 1.00 93.62 90 GLY A CA 1
ATOM 665 C C . GLY A 1 90 ? -4.916 1.917 9.054 1.00 93.62 90 GLY A C 1
ATOM 666 O O . GLY A 1 90 ? -5.080 3.134 9.179 1.00 93.62 90 GLY A O 1
ATOM 667 N N . GLN A 1 91 ? -3.744 1.318 9.237 1.00 95.19 91 GLN A N 1
ATOM 668 C CA . GLN A 1 91 ? -2.515 1.995 9.626 1.00 95.19 91 GLN A CA 1
ATOM 669 C C . GLN A 1 91 ? -1.388 1.596 8.675 1.00 95.19 91 GLN A C 1
ATOM 671 O O . GLN A 1 91 ? -1.075 0.415 8.515 1.00 95.19 91 GLN A O 1
ATOM 676 N N . LEU A 1 92 ? -0.764 2.593 8.060 1.00 95.75 92 LEU A N 1
ATOM 677 C CA . LEU A 1 92 ? 0.408 2.424 7.215 1.00 95.75 92 LEU A CA 1
ATOM 678 C C . LEU A 1 92 ? 1.614 3.084 7.887 1.00 95.75 92 LEU A C 1
ATOM 680 O O . LEU A 1 92 ? 1.665 4.305 7.999 1.00 95.75 92 LEU A O 1
ATOM 684 N N . ASP A 1 93 ? 2.595 2.290 8.299 1.00 95.38 93 ASP A N 1
ATOM 685 C CA . ASP A 1 93 ? 3.890 2.790 8.758 1.00 95.38 93 ASP A CA 1
ATOM 686 C C . ASP A 1 93 ? 4.902 2.690 7.618 1.00 95.38 93 ASP A C 1
ATOM 688 O O . ASP A 1 93 ? 5.307 1.594 7.225 1.00 95.38 93 ASP A O 1
ATOM 692 N N . ILE A 1 94 ? 5.289 3.841 7.066 1.00 95.44 94 ILE A N 1
ATOM 693 C CA . ILE A 1 94 ? 6.315 3.927 6.021 1.00 95.44 94 ILE A CA 1
ATOM 694 C C . ILE A 1 94 ? 7.655 4.430 6.547 1.00 95.44 94 ILE A C 1
ATOM 696 O O . ILE A 1 94 ? 8.531 4.739 5.750 1.00 95.44 94 ILE A O 1
ATOM 700 N N . SER A 1 95 ? 7.842 4.539 7.862 1.00 92.62 95 SER A N 1
ATOM 701 C CA . SER A 1 95 ? 8.992 5.235 8.451 1.00 92.62 95 SER A CA 1
ATOM 702 C C . SER A 1 95 ? 10.350 4.727 7.952 1.00 92.62 95 SER A C 1
ATOM 704 O O . SER A 1 95 ? 11.310 5.486 7.956 1.00 92.62 95 SER A O 1
ATOM 706 N N . GLY A 1 96 ? 10.453 3.471 7.511 1.00 88.75 96 GLY A N 1
ATOM 707 C CA . GLY A 1 96 ? 11.692 2.892 6.996 1.00 88.75 96 GLY A CA 1
ATOM 708 C C . GLY A 1 96 ? 11.737 2.632 5.490 1.00 88.75 96 GLY A C 1
ATOM 709 O O . GLY A 1 96 ? 12.727 2.055 5.041 1.00 88.75 96 GLY A O 1
ATOM 710 N N . GLY A 1 97 ? 10.709 2.982 4.712 1.00 94.56 97 GLY A N 1
ATOM 711 C CA . GLY A 1 97 ? 10.572 2.449 3.356 1.00 94.56 97 GLY A CA 1
ATOM 712 C C . GLY A 1 97 ? 9.902 3.353 2.331 1.00 94.56 97 GLY A C 1
ATOM 713 O O . GLY A 1 97 ? 9.427 4.449 2.625 1.00 94.56 97 GLY A O 1
ATOM 714 N N . ASP A 1 98 ? 9.862 2.845 1.101 1.00 96.56 98 ASP A N 1
ATOM 715 C CA . ASP A 1 98 ? 9.397 3.572 -0.076 1.00 96.56 98 ASP A CA 1
ATOM 716 C C . ASP A 1 98 ? 8.233 2.859 -0.768 1.00 96.56 98 ASP A C 1
ATOM 718 O O . ASP A 1 98 ? 8.207 1.633 -0.923 1.00 96.56 98 ASP A O 1
ATOM 722 N N . ILE A 1 99 ? 7.277 3.652 -1.247 1.00 97.88 99 ILE A N 1
ATOM 723 C CA . ILE A 1 99 ? 6.149 3.181 -2.045 1.00 97.88 99 ILE A CA 1
ATOM 724 C C . ILE A 1 99 ? 6.138 3.886 -3.400 1.00 97.88 99 ILE A C 1
ATOM 726 O O . ILE A 1 99 ? 6.169 5.114 -3.482 1.00 97.88 99 ILE A O 1
ATOM 730 N N . GLU A 1 100 ? 6.022 3.101 -4.466 1.00 98.12 100 GLU A N 1
ATOM 731 C CA . GLU A 1 100 ? 5.880 3.561 -5.846 1.00 98.12 100 GLU A CA 1
ATOM 732 C C . GLU A 1 100 ? 4.513 3.155 -6.402 1.00 98.12 100 GLU A C 1
ATOM 734 O O . GLU A 1 100 ? 4.200 1.966 -6.534 1.00 98.12 100 GLU A O 1
ATOM 739 N N . LEU A 1 101 ? 3.701 4.156 -6.751 1.00 97.88 101 LEU A N 1
ATOM 740 C CA . LEU A 1 101 ? 2.383 3.965 -7.354 1.00 97.88 101 LEU A CA 1
ATOM 741 C C . LEU A 1 101 ? 2.222 4.753 -8.650 1.00 97.88 101 LEU A C 1
ATOM 743 O O . LEU A 1 101 ? 2.906 5.746 -8.870 1.00 97.88 101 LEU A O 1
ATOM 747 N N . SER A 1 102 ? 1.288 4.349 -9.502 1.00 98.25 102 SER A N 1
ATOM 748 C CA . SER A 1 102 ? 1.070 5.016 -10.791 1.00 98.25 102 SER A CA 1
ATOM 749 C C . SER A 1 102 ? -0.158 5.914 -10.804 1.00 98.25 102 SER A C 1
ATOM 751 O O . SER A 1 102 ? -0.151 6.939 -11.482 1.00 98.25 102 SER A O 1
ATOM 753 N N . GLN A 1 103 ? -1.200 5.600 -10.032 1.00 97.00 103 GLN A N 1
ATOM 754 C CA . GLN A 1 103 ? -2.471 6.320 -10.099 1.00 97.00 103 GLN A CA 1
ATOM 755 C C . GLN A 1 103 ? -2.811 7.029 -8.783 1.00 97.00 103 GLN A C 1
ATOM 757 O O . GLN A 1 103 ? -2.165 8.021 -8.424 1.00 97.00 103 GLN A O 1
ATOM 762 N N . GLN A 1 104 ? -3.861 6.592 -8.087 1.00 95.44 104 GLN A N 1
ATOM 763 C CA . GLN A 1 104 ? -4.433 7.339 -6.973 1.00 95.44 104 GLN A CA 1
ATOM 764 C C . GLN A 1 104 ? -3.835 6.926 -5.629 1.00 95.44 104 GLN A C 1
ATOM 766 O O . GLN A 1 104 ? -3.565 5.754 -5.374 1.00 95.44 104 GLN A O 1
ATOM 771 N N . TYR A 1 105 ? -3.683 7.919 -4.756 1.00 95.81 105 TYR A N 1
ATOM 772 C CA . TYR A 1 105 ? -3.410 7.743 -3.335 1.00 95.81 105 TYR A CA 1
ATOM 773 C C . TYR A 1 105 ? -4.597 8.306 -2.557 1.00 95.81 105 TYR A C 1
ATOM 775 O O . TYR A 1 105 ? -4.963 9.465 -2.748 1.00 95.81 105 TYR A O 1
ATOM 783 N N . THR A 1 106 ? -5.216 7.485 -1.714 1.00 94.94 106 THR A N 1
ATOM 784 C CA . THR A 1 106 ? -6.334 7.890 -0.855 1.00 94.94 106 THR A CA 1
ATOM 785 C C . THR A 1 106 ? -6.042 7.485 0.580 1.00 94.94 106 THR A C 1
ATOM 787 O O . THR A 1 106 ? -5.784 6.316 0.854 1.00 94.94 106 THR A O 1
ATOM 790 N N . ASN A 1 107 ? -6.121 8.451 1.494 1.00 94.44 107 ASN A N 1
ATOM 791 C CA . ASN A 1 107 ? -5.903 8.229 2.915 1.00 94.44 107 ASN A CA 1
ATOM 792 C C . ASN A 1 107 ? -7.174 8.519 3.720 1.00 94.44 107 ASN A C 1
ATOM 794 O O . ASN A 1 107 ? -7.610 9.668 3.798 1.00 94.44 107 ASN A O 1
ATOM 798 N N . GLN A 1 108 ? -7.753 7.476 4.310 1.00 93.25 108 GLN A N 1
ATOM 799 C CA . GLN A 1 108 ? -8.867 7.553 5.260 1.00 93.25 108 GLN A CA 1
ATOM 800 C C . GLN A 1 108 ? -8.500 6.955 6.629 1.00 93.25 108 GLN A C 1
ATOM 802 O O . GLN A 1 108 ? -9.359 6.876 7.506 1.00 93.25 108 GLN A O 1
ATOM 807 N N . GLY A 1 109 ? -7.248 6.525 6.801 1.00 92.62 109 GLY A N 1
ATOM 808 C CA . GLY A 1 109 ? -6.722 5.921 8.020 1.00 92.62 109 GLY A CA 1
ATOM 809 C C . GLY A 1 109 ? -5.517 6.694 8.547 1.00 92.62 109 GLY A C 1
ATOM 810 O O . GLY A 1 109 ? -5.413 7.907 8.364 1.00 92.62 109 GLY A O 1
ATOM 811 N N . GLU A 1 110 ? -4.609 5.994 9.215 1.00 93.50 110 GLU A N 1
ATOM 812 C CA . GLU A 1 110 ? -3.404 6.581 9.798 1.00 93.50 110 GLU A CA 1
ATOM 813 C C . GLU A 1 110 ? -2.170 6.289 8.938 1.00 93.50 110 GLU A C 1
ATOM 815 O O . GLU A 1 110 ? -1.975 5.169 8.464 1.00 93.50 110 GLU A O 1
ATOM 820 N N . VAL A 1 111 ? -1.323 7.306 8.753 1.00 94.56 111 VAL A N 1
ATOM 821 C CA . VAL A 1 111 ? -0.001 7.152 8.136 1.00 94.56 111 VAL A CA 1
ATOM 822 C C . VAL A 1 111 ? 1.053 7.631 9.111 1.00 94.56 111 VAL A C 1
ATOM 824 O O . VAL A 1 111 ? 1.048 8.803 9.486 1.00 94.56 111 VAL A O 1
ATOM 827 N N . ILE A 1 112 ? 1.968 6.735 9.468 1.00 94.00 112 ILE A N 1
ATOM 828 C CA . ILE A 1 112 ? 3.142 7.038 10.281 1.00 94.00 112 ILE A CA 1
ATOM 829 C C . ILE A 1 112 ? 4.342 7.170 9.349 1.00 94.00 112 ILE A C 1
ATOM 831 O O . ILE A 1 112 ? 4.583 6.313 8.496 1.00 94.00 112 ILE A O 1
ATOM 835 N N . ASN A 1 113 ? 5.070 8.275 9.487 1.00 93.19 113 ASN A N 1
ATOM 836 C CA . ASN A 1 113 ? 6.252 8.555 8.685 1.00 93.19 113 ASN A CA 1
ATOM 837 C C . ASN A 1 113 ? 7.292 9.347 9.490 1.00 93.19 113 ASN A C 1
ATOM 839 O O . ASN A 1 113 ? 7.633 10.481 9.152 1.00 93.19 113 ASN A O 1
ATOM 843 N N . ASP A 1 114 ? 7.783 8.746 10.569 1.00 88.75 114 ASP A N 1
ATOM 844 C CA . ASP A 1 114 ? 8.737 9.400 11.474 1.00 88.75 114 ASP A CA 1
ATOM 845 C C . ASP A 1 114 ? 10.194 9.241 11.007 1.00 88.75 114 ASP A C 1
ATOM 847 O O . ASP A 1 114 ? 11.071 10.002 11.416 1.00 88.75 114 ASP A O 1
ATOM 851 N N . GLY A 1 115 ? 10.464 8.260 10.139 1.00 85.19 115 GLY A N 1
ATOM 852 C CA . GLY A 1 115 ? 11.809 7.939 9.645 1.00 85.19 115 GLY A CA 1
ATOM 853 C C . GLY A 1 115 ? 12.114 8.408 8.217 1.00 85.19 115 GLY A C 1
ATOM 854 O O . GLY A 1 115 ? 13.209 8.152 7.720 1.00 85.19 115 GLY A O 1
ATOM 855 N N . GLY A 1 116 ? 11.196 9.144 7.579 1.00 87.31 116 GLY A N 1
ATOM 856 C CA . GLY A 1 116 ? 11.446 9.802 6.294 1.00 87.31 116 GLY A CA 1
ATOM 857 C C . GLY A 1 116 ? 11.179 8.946 5.057 1.00 87.31 116 GLY A C 1
ATOM 858 O O . GLY A 1 116 ? 11.758 9.219 4.013 1.00 87.31 116 GLY A O 1
ATOM 859 N N . GLY A 1 117 ? 10.299 7.952 5.148 1.00 92.81 117 GLY A N 1
ATOM 860 C CA . GLY A 1 117 ? 9.821 7.217 3.983 1.00 92.81 117 GLY A CA 1
ATOM 861 C C . GLY A 1 117 ? 9.030 8.082 3.006 1.00 92.81 117 GLY A C 1
ATOM 862 O O . GLY A 1 117 ? 8.552 9.185 3.324 1.00 92.81 117 GLY A O 1
ATOM 863 N N . HIS A 1 118 ? 8.879 7.582 1.784 1.00 94.75 118 HIS A N 1
ATOM 864 C CA . HIS A 1 118 ? 8.274 8.343 0.700 1.00 94.75 118 HIS A CA 1
ATOM 865 C C . HIS A 1 118 ? 7.230 7.541 -0.067 1.00 94.75 118 HIS A C 1
ATOM 867 O O . HIS A 1 118 ? 7.380 6.355 -0.343 1.00 94.75 118 HIS A O 1
ATOM 873 N N . ILE A 1 119 ? 6.173 8.238 -0.481 1.00 97.31 119 ILE A N 1
ATOM 874 C CA . ILE A 1 119 ? 5.240 7.746 -1.489 1.00 97.31 119 ILE A CA 1
ATOM 875 C C . ILE A 1 119 ? 5.508 8.551 -2.755 1.00 97.31 119 ILE A C 1
ATOM 877 O O . ILE A 1 119 ? 5.443 9.781 -2.740 1.00 97.31 119 ILE A O 1
ATOM 881 N N . THR A 1 120 ? 5.823 7.879 -3.853 1.00 97.75 120 THR A N 1
ATOM 882 C CA . THR A 1 120 ? 6.167 8.517 -5.123 1.00 97.75 120 THR A CA 1
ATOM 883 C C . THR A 1 120 ? 5.264 8.021 -6.236 1.00 97.75 120 THR A C 1
ATOM 885 O O . THR A 1 120 ? 4.872 6.853 -6.287 1.00 97.75 120 THR A O 1
ATOM 888 N N . ARG A 1 121 ? 4.908 8.942 -7.132 1.00 98.12 121 ARG A N 1
ATOM 889 C CA . ARG A 1 121 ? 4.180 8.620 -8.347 1.00 98.12 121 ARG A CA 1
ATOM 890 C C . ARG A 1 121 ? 5.146 8.390 -9.500 1.00 98.12 121 ARG A C 1
ATOM 892 O O . ARG A 1 121 ? 5.900 9.301 -9.851 1.00 98.12 121 ARG A O 1
ATOM 899 N N . VAL A 1 122 ? 5.082 7.208 -10.104 1.00 97.94 122 VAL A N 1
ATOM 900 C CA . VAL A 1 122 ? 5.939 6.781 -11.220 1.00 97.94 122 VAL A CA 1
ATOM 901 C C . VAL A 1 122 ? 5.115 6.111 -12.320 1.00 97.94 122 VAL A C 1
ATOM 903 O O . VAL A 1 122 ? 4.015 5.612 -12.079 1.00 97.94 122 VAL A O 1
ATOM 906 N N . ASP A 1 123 ? 5.635 6.097 -13.546 1.00 96.62 123 ASP A N 1
ATOM 907 C CA . ASP A 1 123 ? 5.011 5.355 -14.643 1.00 96.62 123 ASP A CA 1
ATOM 908 C C . ASP A 1 123 ? 5.253 3.851 -14.485 1.00 96.62 123 ASP A C 1
ATOM 910 O O . ASP A 1 123 ? 6.397 3.398 -14.474 1.00 96.62 123 ASP A O 1
ATOM 914 N N . GLY A 1 124 ? 4.168 3.086 -14.343 1.00 94.12 124 GLY A N 1
ATOM 915 C CA . GLY A 1 124 ? 4.189 1.629 -14.220 1.00 94.12 124 GLY A CA 1
ATOM 916 C C . GLY A 1 124 ? 4.204 0.908 -15.570 1.00 94.12 124 GLY A C 1
ATOM 917 O O . GLY A 1 124 ? 4.202 -0.322 -15.607 1.00 94.12 124 GLY A O 1
ATOM 918 N N . GLY A 1 125 ? 4.215 1.648 -16.686 1.00 93.81 125 GLY A N 1
ATOM 919 C CA . GLY A 1 125 ? 4.281 1.104 -18.038 1.00 93.81 125 GLY A CA 1
ATOM 920 C C . GLY A 1 125 ? 2.908 0.809 -18.658 1.00 93.81 125 GLY A C 1
ATOM 921 O O . GLY A 1 125 ? 1.871 1.207 -18.127 1.00 93.81 125 GLY A O 1
ATOM 922 N N . PRO A 1 126 ? 2.859 0.090 -19.799 1.00 90.75 126 PRO A N 1
ATOM 923 C CA . PRO A 1 126 ? 1.650 -0.020 -20.626 1.00 90.75 126 PRO A CA 1
ATOM 924 C C . PRO A 1 126 ? 0.413 -0.601 -19.923 1.00 90.75 126 PRO A C 1
ATOM 926 O O . PRO A 1 126 ? -0.710 -0.281 -20.303 1.00 90.75 126 PRO A O 1
ATOM 929 N N . GLY A 1 127 ? 0.609 -1.461 -18.918 1.00 89.94 127 GLY A N 1
ATOM 930 C CA . GLY A 1 127 ? -0.475 -2.062 -18.130 1.00 89.94 127 GLY A CA 1
ATOM 931 C C . GLY A 1 127 ? -0.900 -1.246 -16.903 1.00 89.94 127 GLY A C 1
ATOM 932 O O . GLY A 1 127 ? -1.961 -1.510 -16.343 1.00 89.94 127 GLY A O 1
ATOM 933 N N . A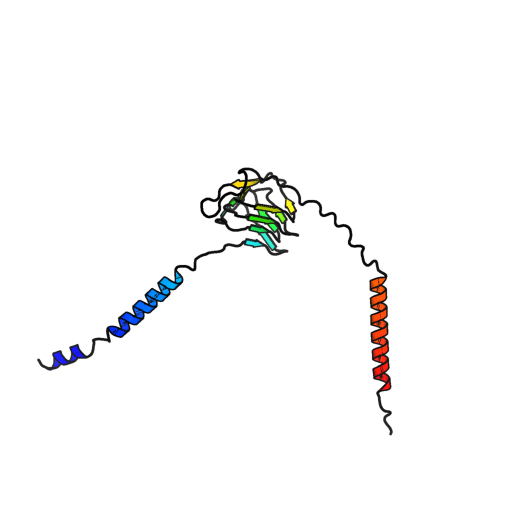SN A 1 128 ? -0.099 -0.260 -16.492 1.00 94.12 128 ASN A N 1
ATOM 934 C CA . ASN A 1 128 ? -0.342 0.583 -15.324 1.00 94.12 128 ASN A CA 1
ATOM 935 C C . ASN A 1 128 ? 0.159 2.017 -15.587 1.00 94.12 128 ASN A C 1
ATOM 937 O O . ASN A 1 128 ? 1.162 2.441 -15.007 1.00 94.12 128 ASN A O 1
ATOM 941 N N . PRO A 1 129 ? -0.503 2.759 -16.492 1.00 96.12 129 PRO A N 1
ATOM 942 C CA . PRO A 1 129 ? -0.048 4.088 -16.868 1.00 96.12 129 PRO A CA 1
ATOM 943 C C . PRO A 1 129 ? -0.177 5.061 -15.696 1.00 96.12 129 PRO A C 1
ATOM 945 O O . PRO A 1 129 ? -1.125 4.994 -14.904 1.00 96.12 129 PRO A O 1
ATOM 948 N N . ILE A 1 130 ? 0.760 6.003 -15.623 1.00 97.12 130 ILE A N 1
ATOM 949 C CA . ILE A 1 130 ? 0.704 7.093 -14.651 1.00 97.12 130 ILE A CA 1
ATOM 950 C C . ILE A 1 130 ? -0.530 7.987 -14.853 1.00 97.12 130 ILE A C 1
ATOM 952 O O . ILE A 1 130 ? -0.859 8.387 -15.971 1.00 97.12 130 ILE A O 1
ATOM 956 N N . VAL A 1 131 ? -1.193 8.350 -13.752 1.00 96.38 131 VAL A N 1
ATOM 957 C CA . VAL A 1 131 ? -2.291 9.327 -13.730 1.00 96.38 131 VAL A CA 1
ATOM 958 C C . VAL A 1 131 ? -1.907 10.498 -12.826 1.00 96.38 131 VAL A C 1
ATOM 960 O O . VAL A 1 131 ? -1.880 10.375 -11.603 1.00 96.38 131 VAL A O 1
ATOM 963 N N . GLY A 1 132 ? -1.640 11.652 -13.441 1.00 94.31 132 GLY A N 1
ATOM 964 C CA . GLY A 1 132 ? -1.213 12.879 -12.764 1.00 94.31 132 GLY A CA 1
ATOM 965 C C . GLY A 1 132 ? 0.297 13.139 -12.864 1.00 94.31 132 GLY A C 1
ATOM 966 O O . GLY A 1 132 ? 1.009 12.398 -13.541 1.00 94.31 132 GLY A O 1
ATOM 967 N N . PRO A 1 133 ? 0.801 14.213 -12.229 1.00 96.06 133 PRO A N 1
ATOM 968 C CA . PRO A 1 133 ? 2.221 14.544 -12.268 1.00 96.06 133 PRO A CA 1
ATOM 969 C C . PRO A 1 133 ? 3.079 13.474 -11.567 1.00 96.06 133 PRO A C 1
ATOM 971 O O . PRO A 1 133 ? 2.719 13.051 -10.460 1.00 96.06 133 PRO A O 1
ATOM 974 N N . PRO A 1 134 ? 4.206 13.046 -12.167 1.00 97.12 134 PRO A N 1
ATOM 975 C CA . PRO A 1 134 ? 5.175 12.187 -11.495 1.00 97.12 134 PRO A CA 1
ATOM 976 C C . PRO A 1 134 ? 5.877 12.925 -10.353 1.00 97.12 134 PRO A C 1
ATOM 978 O O . PRO A 1 134 ? 6.017 14.150 -10.381 1.00 97.12 134 PRO A O 1
ATOM 981 N N . GLY A 1 135 ? 6.360 12.160 -9.376 1.00 97.06 135 GLY A N 1
ATOM 982 C CA . GLY A 1 135 ? 7.139 12.667 -8.248 1.00 97.06 135 GLY A CA 1
ATOM 983 C C . GLY A 1 135 ? 6.512 12.393 -6.878 1.00 97.06 135 GLY A C 1
ATOM 984 O O . GLY A 1 135 ? 5.530 11.653 -6.776 1.00 97.06 135 GLY A O 1
ATOM 985 N N . PRO A 1 136 ? 7.100 12.951 -5.806 1.00 96.44 136 PRO A N 1
ATOM 986 C CA . PRO A 1 136 ? 6.647 12.716 -4.440 1.00 96.44 136 PRO A CA 1
ATOM 987 C C . PRO A 1 136 ? 5.189 13.128 -4.225 1.00 96.44 136 PRO A C 1
ATOM 989 O O . PRO A 1 136 ? 4.754 14.201 -4.647 1.00 96.44 136 PRO A O 1
ATOM 992 N N . ILE A 1 137 ? 4.439 12.277 -3.534 1.00 95.00 137 ILE A N 1
ATOM 993 C CA . ILE A 1 137 ? 3.084 12.560 -3.074 1.00 95.00 137 ILE A CA 1
ATOM 994 C C . ILE A 1 137 ? 3.183 13.135 -1.665 1.00 95.00 137 ILE A C 1
ATOM 996 O O . ILE A 1 137 ? 3.791 12.542 -0.776 1.00 95.00 137 ILE A O 1
ATOM 1000 N N . VAL A 1 138 ? 2.558 14.293 -1.453 1.00 91.12 138 VAL A N 1
ATOM 1001 C CA . VAL A 1 138 ? 2.457 14.889 -0.120 1.00 91.12 138 VAL A CA 1
ATOM 1002 C C . VAL A 1 138 ? 1.558 14.006 0.738 1.00 91.12 138 VAL A C 1
ATOM 1004 O O . VAL A 1 138 ? 0.352 13.899 0.495 1.00 91.12 138 VAL A O 1
ATOM 1007 N N . ILE A 1 139 ? 2.145 13.385 1.757 1.00 88.25 139 ILE A N 1
ATOM 1008 C CA . ILE A 1 139 ? 1.416 12.603 2.752 1.00 88.25 139 ILE A CA 1
ATOM 1009 C C . ILE A 1 139 ? 0.683 13.599 3.634 1.00 88.25 139 ILE A C 1
ATOM 1011 O O . ILE A 1 139 ? 1.236 14.180 4.564 1.00 88.25 139 ILE A O 1
ATOM 1015 N N . THR A 1 140 ? -0.567 13.854 3.279 1.00 77.44 140 THR A N 1
ATOM 1016 C CA . THR A 1 140 ? -1.434 14.675 4.110 1.00 77.44 140 THR A CA 1
ATOM 1017 C C . THR A 1 140 ? -2.001 13.767 5.201 1.00 77.44 140 THR A C 1
ATOM 1019 O O . THR A 1 140 ? -2.501 12.681 4.868 1.00 77.44 140 THR A O 1
ATOM 1022 N N . PRO A 1 141 ? -1.926 14.168 6.484 1.00 69.19 141 PRO A N 1
ATOM 1023 C CA . PRO A 1 141 ? -2.668 13.499 7.542 1.00 69.19 141 PRO A CA 1
ATOM 1024 C C . PRO A 1 141 ? -4.140 13.371 7.132 1.00 69.19 141 PRO A C 1
ATOM 1026 O O . PRO A 1 141 ? -4.636 14.250 6.413 1.00 69.19 141 PRO A O 1
ATOM 1029 N N . PRO A 1 142 ? -4.851 12.311 7.555 1.00 66.69 142 PRO A N 1
ATOM 1030 C CA . PRO A 1 142 ? -6.285 12.228 7.310 1.00 66.69 142 PRO A CA 1
ATOM 1031 C C . PRO A 1 142 ? -6.930 13.537 7.770 1.00 66.69 142 PRO A C 1
ATOM 1033 O O . PRO A 1 142 ? -6.622 14.042 8.855 1.00 66.69 142 PRO A O 1
ATOM 1036 N N . ALA A 1 143 ? -7.779 14.124 6.921 1.00 61.94 143 ALA A N 1
ATOM 1037 C CA . ALA A 1 143 ? -8.540 15.303 7.306 1.00 61.94 143 ALA A CA 1
ATOM 1038 C C . ALA A 1 143 ? -9.219 14.971 8.631 1.00 61.94 143 ALA A C 1
ATOM 1040 O O . ALA A 1 143 ? -9.937 13.973 8.694 1.00 61.94 143 ALA A O 1
ATOM 1041 N N . ALA A 1 144 ? -8.930 15.749 9.680 1.00 56.94 144 ALA A N 1
ATOM 1042 C CA . ALA A 1 144 ? -9.492 15.503 10.995 1.00 56.94 144 ALA A CA 1
ATOM 1043 C C . ALA A 1 144 ? -11.004 15.411 10.817 1.00 56.94 144 ALA A C 1
ATOM 1045 O O . ALA A 1 144 ? -11.666 16.413 10.533 1.00 56.94 144 ALA A O 1
ATOM 1046 N N . THR A 1 145 ? -11.546 14.198 10.910 1.00 55.00 145 THR A N 1
ATOM 1047 C CA . THR A 1 145 ? -12.983 14.028 10.931 1.00 55.00 145 THR A CA 1
ATOM 1048 C C . THR A 1 145 ? -13.390 14.699 12.220 1.00 55.00 145 THR A C 1
ATOM 1050 O O . THR A 1 145 ? -13.123 14.175 13.305 1.00 55.00 145 THR A O 1
ATOM 1053 N N . SER A 1 146 ? -13.965 15.896 12.119 1.00 48.53 146 SER A N 1
ATOM 1054 C CA . SER A 1 146 ? -14.730 16.447 13.213 1.00 48.53 146 SER A CA 1
ATOM 1055 C C . SER A 1 146 ? -15.870 15.461 13.405 1.00 48.53 146 SER A C 1
ATOM 1057 O O . SER A 1 146 ? -16.903 15.499 12.738 1.00 48.53 146 SER A O 1
ATOM 1059 N N . VAL A 1 147 ? -15.637 14.490 14.284 1.00 50.62 147 VAL A N 1
ATOM 1060 C CA . VAL A 1 147 ? -16.699 13.723 14.902 1.00 50.62 147 VAL A CA 1
ATOM 1061 C C . VAL A 1 147 ? -17.469 14.785 15.659 1.00 50.62 147 VAL A C 1
ATOM 1063 O O . VAL A 1 147 ? -17.151 15.128 16.794 1.00 50.62 147 VAL A O 1
ATOM 1066 N N . THR A 1 148 ? -18.431 15.408 14.977 1.00 52.16 148 THR A N 1
ATOM 1067 C CA . THR A 1 148 ? -19.534 16.038 15.673 1.00 52.16 148 THR A CA 1
ATOM 1068 C C . THR A 1 148 ? -20.081 14.897 16.510 1.00 52.16 148 THR A C 1
ATOM 1070 O O . THR A 1 148 ? -20.455 13.867 15.937 1.00 52.16 148 THR A O 1
ATOM 1073 N N . PRO A 1 149 ? -19.968 14.965 17.847 1.00 56.72 149 PRO A N 1
AT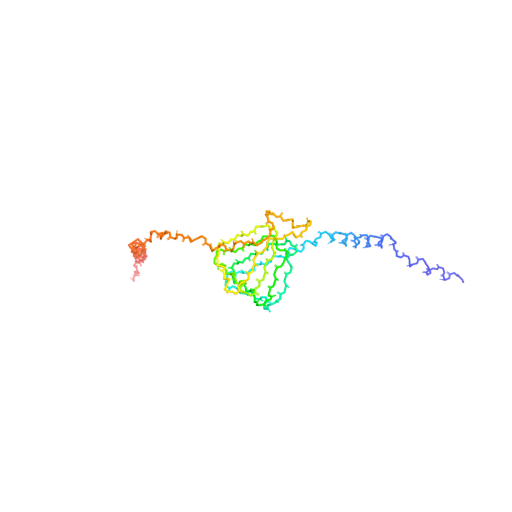OM 1074 C CA . PRO A 1 149 ? -20.491 13.901 18.671 1.00 56.72 149 PRO A CA 1
ATOM 1075 C C . PRO A 1 149 ? -21.943 13.761 18.243 1.00 56.72 149 PRO A C 1
ATOM 1077 O O . PRO A 1 149 ? -22.708 14.721 18.360 1.00 56.72 149 PRO A O 1
ATOM 1080 N N . VAL A 1 150 ? -22.296 12.606 17.665 1.00 58.81 150 VAL A N 1
ATOM 1081 C CA . VAL A 1 150 ? -23.699 12.248 17.470 1.00 58.81 150 VAL A CA 1
ATOM 1082 C C . VAL A 1 150 ? -24.307 12.513 18.833 1.00 58.81 150 VAL A C 1
ATOM 1084 O O . VAL A 1 150 ? -23.771 11.949 19.793 1.00 58.81 150 VAL A O 1
ATOM 1087 N N . PRO A 1 151 ? -25.297 13.419 18.961 1.00 64.06 151 PRO A N 1
ATOM 1088 C CA . PRO A 1 151 ? -25.894 13.723 20.244 1.00 64.06 151 PRO A CA 1
ATOM 1089 C C . PRO A 1 151 ? -26.270 12.390 20.855 1.00 64.06 151 PRO A C 1
ATOM 1091 O O . PRO A 1 151 ? -27.157 11.698 20.348 1.00 64.06 151 PRO A O 1
ATOM 1094 N N . GLY A 1 152 ? -25.478 11.963 21.842 1.00 56.94 152 GLY A N 1
ATOM 1095 C CA . GLY A 1 152 ? -25.656 10.656 22.428 1.00 56.94 152 GLY A CA 1
ATOM 1096 C C . GLY A 1 152 ? -27.103 10.613 22.869 1.00 56.94 152 GLY A C 1
ATOM 1097 O O . GLY A 1 152 ? -27.614 11.607 23.395 1.00 56.94 152 GLY A O 1
ATOM 1098 N N . LEU A 1 153 ? -27.780 9.492 22.635 1.00 54.59 153 LEU A N 1
ATOM 1099 C CA . LEU A 1 153 ? -28.983 9.170 23.387 1.00 54.59 153 LEU A CA 1
ATOM 1100 C C . LEU A 1 153 ? -28.558 9.137 24.865 1.00 54.59 153 LEU A C 1
ATOM 1102 O O . LEU A 1 153 ? -28.184 8.101 25.405 1.00 54.59 153 LEU A O 1
ATOM 1106 N N . ALA A 1 154 ? -28.494 10.308 25.492 1.00 60.19 154 ALA A N 1
ATOM 1107 C CA . ALA A 1 154 ? -27.953 10.506 26.814 1.00 60.19 154 ALA A CA 1
ATOM 1108 C C . ALA A 1 154 ? -28.912 9.828 27.780 1.00 60.19 154 ALA A C 1
ATOM 1110 O O . ALA A 1 154 ? -29.971 10.386 28.026 1.00 60.19 154 ALA A O 1
ATOM 1111 N N . GLY A 1 155 ? -28.570 8.623 28.254 1.00 57.44 155 GLY A N 1
ATOM 1112 C CA . GLY A 1 155 ? -29.135 7.886 29.399 1.00 57.44 155 GLY A CA 1
ATOM 1113 C C . GLY A 1 155 ? -30.660 7.686 29.463 1.00 57.44 155 GLY A C 1
ATOM 1114 O O . GLY A 1 155 ? -31.137 6.558 29.534 1.00 57.44 155 GLY A O 1
ATOM 1115 N N . GLY A 1 156 ? -31.436 8.766 29.441 1.00 66.12 156 GLY A N 1
ATOM 1116 C CA . GLY A 1 156 ? -32.891 8.820 29.533 1.00 66.12 156 GLY A CA 1
ATOM 1117 C C . GLY A 1 156 ? -33.650 7.904 28.569 1.00 66.12 156 GLY A C 1
ATOM 1118 O O . GLY A 1 156 ? -34.474 7.127 29.046 1.00 66.12 156 GLY A O 1
ATOM 1119 N N . PRO A 1 157 ? -33.400 7.918 27.245 1.00 66.81 157 PRO A N 1
ATOM 1120 C CA . PRO A 1 157 ? -34.157 7.069 26.327 1.00 66.81 157 PRO A CA 1
ATOM 1121 C C . PRO A 1 157 ? -33.813 5.576 26.467 1.00 66.81 157 PRO A C 1
ATOM 1123 O O . PRO A 1 157 ? -34.694 4.739 26.285 1.00 66.81 157 PRO A O 1
ATOM 1126 N N . LEU A 1 158 ? -32.584 5.223 26.867 1.00 72.06 158 LEU A N 1
ATOM 1127 C CA . LEU A 1 158 ? -32.205 3.830 27.152 1.00 72.06 158 LEU A CA 1
ATOM 1128 C C . LEU A 1 158 ? -32.839 3.318 28.455 1.00 72.06 158 LEU A C 1
ATOM 1130 O O . LEU A 1 158 ? -33.304 2.179 28.503 1.00 72.06 158 LEU A O 1
ATOM 1134 N N . LEU A 1 159 ? -32.924 4.167 29.485 1.00 76.38 159 LEU A N 1
ATOM 1135 C CA . LEU A 1 159 ? -33.656 3.861 30.718 1.00 76.38 159 LEU A CA 1
ATOM 1136 C C . LEU A 1 159 ? -35.162 3.722 30.460 1.00 76.38 159 LEU A C 1
ATOM 1138 O O . LEU A 1 159 ? -35.791 2.793 30.955 1.00 76.38 159 LEU A O 1
ATOM 1142 N N . ALA A 1 160 ? -35.751 4.596 29.644 1.00 78.00 160 ALA A N 1
ATOM 1143 C CA . ALA A 1 160 ? -37.161 4.479 29.279 1.00 78.00 160 ALA A CA 1
ATOM 1144 C C . ALA A 1 160 ? -37.446 3.154 28.550 1.00 78.00 160 ALA A C 1
ATOM 1146 O O . ALA A 1 160 ? -38.425 2.475 28.863 1.00 78.00 160 ALA A O 1
ATOM 1147 N N . LEU A 1 161 ? -36.563 2.743 27.632 1.00 84.50 161 LEU A N 1
ATOM 1148 C CA . LEU A 1 161 ? -36.708 1.481 26.908 1.00 84.50 161 LEU A CA 1
ATOM 1149 C C . LEU A 1 161 ? -36.621 0.260 27.844 1.00 84.50 161 LEU A C 1
ATOM 1151 O O . LEU A 1 161 ? -37.398 -0.684 27.685 1.00 84.50 161 LEU A O 1
ATOM 1155 N N . SER A 1 162 ? -35.730 0.279 28.845 1.00 83.62 162 SER A N 1
ATOM 1156 C CA . SER A 1 162 ? -35.601 -0.822 29.812 1.00 83.62 162 SER A CA 1
ATOM 1157 C C . SER A 1 162 ? -36.816 -0.936 30.739 1.00 83.62 162 SER A C 1
ATOM 1159 O O . SER A 1 162 ? -37.280 -2.050 30.995 1.00 83.62 162 SER A O 1
ATOM 1161 N N . PHE A 1 163 ? -37.407 0.188 31.162 1.00 87.50 163 PHE A N 1
ATOM 1162 C CA . PHE A 1 163 ? -38.662 0.186 31.923 1.00 87.50 163 PHE A CA 1
ATOM 1163 C C . PHE A 1 163 ? -39.841 -0.347 31.106 1.00 87.50 163 PHE A C 1
ATOM 1165 O O . PHE A 1 163 ? -40.623 -1.148 31.620 1.00 87.50 163 PHE A O 1
ATOM 1172 N N . ILE A 1 164 ? -39.957 0.049 29.834 1.00 89.62 164 ILE A N 1
ATOM 1173 C CA . ILE A 1 164 ? -41.025 -0.430 28.943 1.00 89.62 164 ILE A CA 1
ATOM 1174 C C . ILE A 1 164 ? -40.911 -1.945 28.739 1.00 89.62 164 ILE A C 1
ATOM 1176 O O . ILE A 1 164 ? -41.901 -2.662 28.898 1.00 89.62 164 ILE A O 1
ATOM 1180 N N . LEU A 1 165 ? -39.707 -2.452 28.457 1.00 90.00 165 LEU A N 1
ATOM 1181 C CA . LEU A 1 165 ? -39.468 -3.888 28.285 1.00 90.00 165 LEU A CA 1
ATOM 1182 C C . LEU A 1 165 ? -39.716 -4.676 29.582 1.00 90.00 165 LEU A C 1
ATOM 1184 O O . LEU A 1 165 ? -40.320 -5.750 29.539 1.00 90.00 165 LEU A O 1
ATOM 1188 N N . GLY A 1 166 ? -39.321 -4.131 30.737 1.00 90.38 166 GLY A N 1
ATOM 1189 C CA . GLY A 1 166 ? -39.576 -4.736 32.047 1.00 90.38 166 GLY A CA 1
ATOM 1190 C C . GLY A 1 166 ? -41.067 -4.818 32.392 1.00 90.38 166 GLY A C 1
ATOM 1191 O O . GLY A 1 166 ? -41.551 -5.873 32.806 1.00 90.38 166 GLY A O 1
ATOM 1192 N N . LEU A 1 167 ? -41.821 -3.738 32.159 1.00 90.50 167 LEU A N 1
ATOM 1193 C CA . LEU A 1 167 ? -43.280 -3.715 32.328 1.00 90.50 167 LEU A CA 1
ATOM 1194 C C . LEU A 1 167 ? -43.966 -4.737 31.421 1.00 90.50 167 LEU A C 1
ATOM 1196 O O . LEU A 1 167 ? -44.851 -5.467 31.871 1.00 90.50 167 LEU A O 1
ATOM 1200 N N . TRP A 1 168 ? -43.532 -4.832 30.164 1.00 86.81 168 TRP A N 1
ATOM 1201 C CA . TRP A 1 168 ? -44.104 -5.771 29.205 1.00 86.81 168 TRP A CA 1
ATOM 1202 C C . TRP A 1 168 ? -43.860 -7.231 29.608 1.00 86.81 168 TRP A C 1
ATOM 1204 O O . TRP A 1 168 ? -44.788 -8.041 29.590 1.00 86.81 168 TRP A O 1
ATOM 1214 N N . ALA A 1 169 ? -42.646 -7.562 30.063 1.00 86.31 169 ALA A N 1
ATOM 1215 C CA . ALA A 1 169 ? -42.324 -8.890 30.587 1.00 86.31 169 ALA A CA 1
ATOM 1216 C C . ALA A 1 169 ? -43.167 -9.252 31.825 1.00 86.31 169 ALA A C 1
ATOM 1218 O O . ALA A 1 169 ? -43.682 -10.370 31.926 1.00 86.31 169 ALA A O 1
ATOM 1219 N N . CYS A 1 170 ? -43.373 -8.290 32.728 1.00 87.56 170 CYS A N 1
ATOM 1220 C CA . CYS A 1 170 ? -44.151 -8.479 33.953 1.00 87.56 170 CYS A CA 1
ATOM 1221 C C . CYS A 1 170 ? -45.647 -8.705 33.655 1.00 87.56 170 CYS A C 1
ATOM 1223 O O . CYS A 1 170 ? -46.279 -9.613 34.204 1.00 87.56 170 CYS A O 1
ATOM 1225 N N . LEU A 1 171 ? -46.211 -7.943 32.710 1.00 85.31 171 LEU A N 1
ATOM 1226 C CA . LEU A 1 171 ? -47.591 -8.129 32.246 1.00 85.31 171 LEU A CA 1
ATOM 1227 C C . LEU A 1 171 ? -47.794 -9.500 31.582 1.00 85.31 171 LEU A C 1
ATOM 1229 O O . LEU A 1 171 ? -48.814 -10.154 31.815 1.00 85.31 171 LEU A O 1
ATOM 1233 N N . ARG A 1 172 ? -46.804 -9.982 30.821 1.00 84.62 172 ARG A N 1
ATOM 1234 C CA . ARG A 1 172 ? -46.868 -11.293 30.159 1.00 84.62 172 ARG A CA 1
ATOM 1235 C C . ARG A 1 172 ? -46.876 -12.454 31.159 1.00 84.62 172 ARG A C 1
ATOM 1237 O O . ARG A 1 172 ? -47.667 -13.380 30.997 1.00 84.62 172 ARG A O 1
ATOM 1244 N N . GLN A 1 173 ? -46.076 -12.379 32.227 1.00 82.25 173 GLN A N 1
ATOM 1245 C CA . GLN A 1 173 ? -46.064 -13.396 33.292 1.00 82.25 173 GLN A CA 1
ATOM 1246 C C . GLN A 1 173 ? -47.381 -13.461 34.076 1.00 82.25 173 GLN A C 1
ATOM 1248 O O . GLN A 1 173 ? -47.810 -14.536 34.508 1.00 82.25 173 GLN A O 1
ATOM 1253 N N . ARG A 1 174 ? -48.058 -12.322 34.252 1.00 80.31 174 ARG A N 1
ATOM 1254 C CA . ARG A 1 174 ? -49.347 -12.282 34.954 1.00 80.31 174 ARG A CA 1
ATOM 1255 C C . ARG A 1 174 ? -50.454 -12.972 34.154 1.00 80.31 174 ARG A C 1
ATOM 1257 O O . ARG A 1 174 ? -51.289 -13.655 34.740 1.00 80.31 174 ARG A O 1
ATOM 1264 N N . SER A 1 175 ? -50.409 -12.870 32.824 1.00 78.69 175 SER A N 1
ATOM 1265 C CA . SER A 1 175 ? -51.360 -13.544 31.932 1.00 78.69 175 SER A CA 1
ATOM 1266 C C . SER A 1 175 ? -51.270 -15.071 32.008 1.00 78.69 175 SER A C 1
ATOM 1268 O O . SER A 1 175 ? -52.296 -15.738 31.925 1.00 78.69 175 SER A O 1
ATOM 1270 N N . THR A 1 176 ? -50.075 -15.641 32.189 1.00 75.62 176 THR A N 1
ATOM 1271 C CA . THR A 1 176 ? -49.904 -17.104 32.263 1.00 75.62 176 THR A CA 1
ATOM 1272 C C . THR A 1 176 ? -50.390 -17.705 33.580 1.00 75.62 176 THR A C 1
ATOM 1274 O O . THR A 1 176 ? -50.771 -18.870 33.618 1.00 75.62 176 THR A O 1
ATOM 1277 N N . ARG A 1 177 ? -50.422 -16.920 34.664 1.00 67.75 177 ARG A N 1
ATOM 1278 C CA . ARG A 1 177 ? -50.795 -17.418 35.999 1.00 67.75 177 ARG A CA 1
ATOM 1279 C C . ARG A 1 177 ? -52.306 -17.558 36.197 1.00 67.75 177 ARG A C 1
ATOM 1281 O O . ARG A 1 177 ? -52.738 -18.413 36.958 1.00 67.75 177 ARG A O 1
ATOM 1288 N N . ASN A 1 178 ? -53.105 -16.775 35.474 1.00 72.94 178 ASN A N 1
ATOM 1289 C CA . ASN A 1 178 ? -54.569 -16.831 35.553 1.00 72.94 178 ASN A CA 1
ATOM 1290 C C . ASN A 1 178 ? -55.190 -17.961 34.709 1.00 72.94 178 ASN A C 1
ATOM 1292 O O . ASN A 1 178 ? -56.404 -18.130 34.725 1.00 72.94 178 ASN A O 1
ATOM 1296 N N . GLY A 1 179 ? -54.379 -18.722 33.967 1.00 72.56 179 GLY A N 1
ATOM 1297 C CA . GLY A 1 179 ? -54.846 -19.801 33.095 1.00 72.56 179 GLY A CA 1
ATOM 1298 C C . GLY A 1 179 ? -54.835 -21.202 33.712 1.00 72.56 179 GLY A C 1
ATOM 1299 O O . GLY A 1 179 ? -55.176 -22.141 33.002 1.00 72.56 179 GLY A O 1
ATOM 1300 N N . GLN A 1 180 ? -54.432 -21.390 34.977 1.00 69.62 180 GLN A N 1
ATOM 1301 C CA . GLN A 1 180 ? -54.486 -22.723 35.593 1.00 69.62 180 GLN A CA 1
ATOM 1302 C C . GLN A 1 180 ? -55.916 -23.037 36.066 1.00 69.62 180 GLN A C 1
ATOM 1304 O O . GLN A 1 180 ? -56.393 -22.385 36.998 1.00 69.62 180 GLN A O 1
ATOM 1309 N N . PRO A 1 181 ? -56.609 -24.022 35.458 1.00 65.62 181 PRO A N 1
ATOM 1310 C CA . PRO A 1 181 ? -57.914 -24.456 35.934 1.00 65.62 181 PRO A CA 1
ATOM 1311 C C . PRO A 1 181 ? -57.767 -25.068 37.329 1.00 65.62 181 PRO A C 1
ATOM 1313 O O . PRO A 1 181 ? -56.849 -25.852 37.583 1.00 65.62 181 PRO A O 1
ATOM 1316 N N . ALA A 1 182 ? -58.666 -24.685 38.236 1.00 67.06 182 ALA A N 1
ATOM 1317 C CA . ALA A 1 182 ? -58.717 -25.212 39.590 1.00 67.06 182 ALA A CA 1
ATOM 1318 C C . ALA A 1 182 ? -58.844 -26.741 39.545 1.00 67.06 182 ALA A C 1
ATOM 1320 O O . ALA A 1 182 ? -59.815 -27.273 39.003 1.00 67.06 182 ALA A O 1
ATOM 1321 N N . GLN A 1 183 ? -57.854 -27.443 40.102 1.00 66.94 183 GLN A N 1
ATOM 1322 C CA . GLN A 1 183 ? -57.952 -28.881 40.314 1.00 66.94 183 GLN A CA 1
ATOM 1323 C C . GLN A 1 183 ? -59.040 -29.128 41.359 1.00 66.94 183 GLN A C 1
ATOM 1325 O O . GLN A 1 183 ? -58.905 -28.751 42.521 1.00 66.94 183 GLN A O 1
ATOM 1330 N N . THR A 1 184 ? -60.149 -29.692 40.899 1.00 68.19 184 THR A N 1
ATOM 1331 C CA . THR A 1 184 ? -61.246 -30.173 41.734 1.00 68.19 184 THR A CA 1
ATOM 1332 C C . THR A 1 184 ? -60.850 -31.549 42.261 1.00 68.19 184 THR A C 1
ATOM 1334 O O . THR A 1 184 ? -60.475 -32.421 41.477 1.00 68.19 184 THR A O 1
ATOM 1337 N N . VAL A 1 185 ? -60.855 -31.685 43.589 1.00 70.38 185 VAL A N 1
ATOM 1338 C CA . VAL A 1 185 ? -60.632 -32.936 44.333 1.00 70.38 185 VAL A CA 1
ATOM 1339 C C . VAL A 1 185 ? -61.967 -33.635 44.535 1.00 70.38 185 VAL A C 1
ATOM 1341 O O . VAL A 1 185 ? -62.944 -32.910 44.832 1.00 70.38 185 VAL A O 1
#

Foldseek 3Di:
DPVVVVVVVPPDDDPVVVVVVVVVVVVVVVVPVPPPPPQDEDEQAAPGEDECQLPEAENLQHAYEFHYEYAQAANREYENHQEYYYDDNGEYEQQREEYEYAEYYYDPYYYHHPNPYWYWHDQSPDNRGHDDDTTTDPPDGHDPPPCPPPPPPPPVVVVVVVVVVVVVVVVVVVVVVVPDDDDDD

pLDDT: mean 81.19, std 16.14, range [46.12, 98.25]

Sequence (185 aa):
MQALLRIFHRALPNLSTLRVRYALRLLLLVLCLPLSSAWAFISSPPGSSFDLAGGTVDMMGTDLVVEGVLVLGPGGRITGIRNLIIAPGGQLDISGGDIELSQQYTNQGEVINDGGGHITRVDGGPGNPIVGPPGPIVITPPAATSVTPVPGLAGGPLLALSFILGLWACLRQRSTRNGQPAQTV

Secondary structure (DSSP, 8-state):
--STTTTTTS----HHHHHHHHHHHHHHHHHHGGG------EEE-TT-EEE-TT-EEEEEEEEEEESSEEE--TT-EEEEEEEEEE-TT-EEE-TT-EEEESS-EEESSEEE-SS--EEEE----TTS---S--EE---PPPP-----------SHHHHHHHHHHHHHHHHHHHHHHTT------

Organism: NCBI:txid2562762

Radius of gyration: 34.54 Å; chains: 1; bounding box: 76×87×89 Å